Protein AF-A0A1R2CGQ3-F1 (afdb_monomer)

Organism: NCBI:txid5963

Sequence (311 aa):
MDIEIDDQDIEKTIKNLYSYAYMTNSNLDDDIILDDDPKDIENSSSSDLQSNFKELIISLLKFKKLNKQSEKAELVQRSDQFETLFQKLENEVRNHYRLENQLKLHFESFQEKIEELEKTESFDLNTIKELEEKCDEKKNPKSSEVDKVRKEMDERLRNSLENAEKKDKALHKIEYENVKLKALLEEKTREYEGIKKELVKIKKITPRKKVVQGMYKIDVVQVDFEASKSRNSLDSSGSLRGYGNRNKKRCSFGESDFERLAFSPIKKDSSATLKNDDSNFLKAPAWRNARKSVDQVVITSGRKSIKKGCK

Mean predicted aligned error: 20.44 Å

pLDDT: mean 75.98, std 21.17, range [39.0, 98.81]

Solvent-accessible surface area (backbone atoms only — not comparable to full-atom values): 19829 Å² total; per-residue (Å²): 134,82,81,83,76,59,68,68,60,53,50,54,51,51,50,54,51,45,53,52,51,49,55,54,48,37,62,72,70,72,49,85,82,55,95,57,57,68,57,55,59,71,72,48,52,73,68,58,48,52,51,52,46,52,49,51,51,52,51,52,54,49,48,53,52,50,50,65,67,26,68,67,46,50,48,51,55,52,48,53,53,49,50,54,51,49,55,50,53,52,50,50,54,55,48,51,53,52,53,52,52,52,50,50,54,50,50,53,55,51,50,53,52,49,55,53,48,54,52,49,52,54,50,50,54,51,53,49,51,57,50,49,53,57,47,54,60,64,72,62,70,49,66,70,57,60,53,47,52,50,52,52,51,54,51,54,51,52,54,50,50,56,51,47,53,54,49,51,56,50,48,54,52,52,54,54,52,49,54,54,50,50,54,52,50,54,50,52,50,54,52,50,54,50,52,54,54,50,53,55,52,53,60,69,76,52,79,80,77,90,73,82,90,79,93,73,89,88,86,75,76,74,64,66,64,62,65,61,69,73,73,79,80,79,84,85,73,88,74,86,71,77,85,74,84,79,87,76,89,74,76,75,83,77,94,80,87,88,84,78,83,77,77,75,79,80,82,81,87,75,93,75,92,77,87,87,78,94,75,89,86,82,85,82,81,84,86,77,88,84,85,75,87,77,80,85,79,79,81,80,82,79,82,80,84,82,81,80,80,79,130

Secondary structure (DSSP, 8-state):
------HHHHHHHHHHHHHHHHHHHHHHTT----TTHHHHHHTS-HHHHHHHHHHHHHHHHHHHHHHHTSHHHHHHHHHHHHHHHHHHHHHHHHHHHHHHHHHHHHHHHHHHHHHHHHHHHHHHHHHHHHHHHHHHHHHSS-HHHHHHHHHHHHHHHHHHHHHHHHHHHHHHHHHHHHHHHHHHHHHHHHHHHHHHHHHHHHHHHS-------------SSSHHHHHTTSSSSSS-------------------S--S-------------------------------------------------PPP-

Structure (mmCIF, N/CA/C/O backbone):
data_AF-A0A1R2CGQ3-F1
#
_entry.id   AF-A0A1R2CGQ3-F1
#
loop_
_atom_site.group_PDB
_atom_site.id
_atom_site.type_symbol
_atom_site.label_atom_id
_atom_site.label_alt_id
_atom_site.label_comp_id
_atom_site.label_asym_id
_atom_site.label_entity_id
_atom_site.label_seq_id
_atom_site.pdbx_PDB_ins_code
_atom_site.Cartn_x
_atom_site.Cartn_y
_atom_site.Cartn_z
_atom_site.occupancy
_atom_site.B_iso_or_equiv
_atom_site.auth_seq_id
_atom_site.auth_comp_id
_atom_site.auth_asym_id
_atom_site.auth_atom_id
_atom_site.pdbx_PDB_model_num
ATOM 1 N N . MET A 1 1 ? -39.997 42.119 60.252 1.00 48.59 1 MET A N 1
ATOM 2 C CA . MET A 1 1 ? -41.193 41.260 60.197 1.00 48.59 1 MET A CA 1
ATOM 3 C C . MET A 1 1 ? -40.787 40.009 60.924 1.00 48.59 1 MET A C 1
ATOM 5 O O . MET A 1 1 ? -40.025 39.229 60.365 1.00 48.59 1 MET A O 1
ATOM 9 N N . ASP A 1 2 ? -41.175 39.913 62.186 1.00 62.00 2 ASP A N 1
ATOM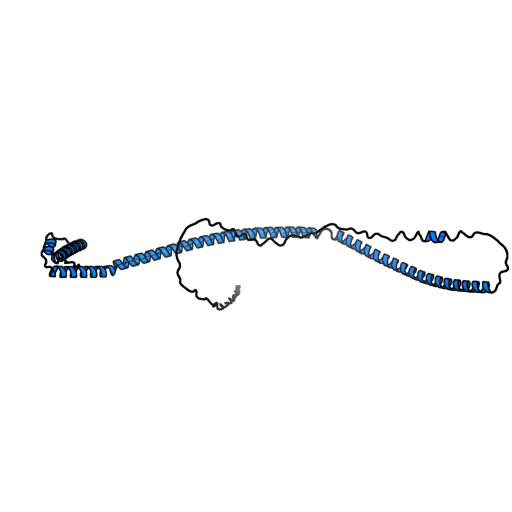 10 C CA . ASP A 1 2 ? -40.877 38.742 62.995 1.00 62.00 2 ASP A CA 1
ATOM 11 C C . ASP A 1 2 ? -41.925 37.695 62.637 1.00 62.00 2 ASP A C 1
ATOM 13 O O . ASP A 1 2 ? -43.125 37.964 62.672 1.00 62.00 2 ASP A O 1
ATOM 17 N N . ILE A 1 3 ? -41.463 36.549 62.150 1.00 72.50 3 ILE A N 1
ATOM 18 C CA . ILE A 1 3 ? -42.334 35.415 61.867 1.00 72.50 3 ILE A CA 1
ATOM 19 C C . ILE A 1 3 ? -42.567 34.756 63.224 1.00 72.50 3 ILE A C 1
ATOM 21 O O . ILE A 1 3 ? -41.678 34.074 63.729 1.00 72.50 3 ILE A O 1
ATOM 25 N N . GLU A 1 4 ? -43.724 35.006 63.836 1.00 76.81 4 GLU A N 1
ATOM 26 C CA . GLU A 1 4 ? -44.194 34.188 64.954 1.00 76.81 4 GLU A CA 1
ATOM 27 C C . GLU A 1 4 ? -44.504 32.800 64.399 1.00 76.81 4 GLU A C 1
ATOM 29 O O . GLU A 1 4 ? -45.399 32.628 63.572 1.00 76.81 4 GLU A O 1
ATOM 34 N N . ILE A 1 5 ? -43.693 31.822 64.791 1.00 79.88 5 ILE A N 1
ATOM 35 C CA . ILE A 1 5 ? -43.935 30.424 64.462 1.00 79.88 5 ILE A CA 1
ATOM 36 C C . ILE A 1 5 ? -44.716 29.839 65.634 1.00 79.88 5 ILE A C 1
ATOM 38 O O . ILE A 1 5 ? -44.255 29.907 66.770 1.00 79.88 5 ILE A O 1
ATOM 42 N N . ASP A 1 6 ? -45.902 29.307 65.356 1.00 87.25 6 ASP A N 1
ATOM 43 C CA . ASP A 1 6 ? -46.730 28.642 66.356 1.00 87.25 6 ASP A CA 1
ATOM 44 C C . ASP A 1 6 ? -46.113 27.284 66.724 1.00 87.25 6 ASP A C 1
ATOM 46 O O . ASP A 1 6 ? -46.045 26.365 65.901 1.00 87.25 6 ASP A O 1
ATOM 50 N N . ASP A 1 7 ? -45.653 27.159 67.969 1.00 82.88 7 ASP A N 1
ATOM 51 C CA . ASP A 1 7 ? -45.033 25.944 68.503 1.00 82.88 7 ASP A CA 1
ATOM 52 C C . ASP A 1 7 ? -45.958 24.716 68.389 1.00 82.88 7 ASP A C 1
ATOM 54 O O . ASP A 1 7 ? -45.478 23.594 68.195 1.00 82.88 7 ASP A O 1
ATOM 58 N N . GLN A 1 8 ? -47.284 24.908 68.444 1.00 84.75 8 GLN A N 1
ATOM 59 C CA . GLN A 1 8 ? -48.252 23.813 68.311 1.00 84.75 8 GLN A CA 1
ATOM 60 C C . GLN A 1 8 ? -48.333 23.284 66.876 1.00 84.75 8 GLN A C 1
ATOM 62 O O . GLN A 1 8 ? -48.408 22.068 66.660 1.00 84.75 8 GLN A O 1
ATOM 67 N N . ASP A 1 9 ? -48.261 24.176 65.888 1.00 87.12 9 ASP A N 1
ATOM 68 C CA . ASP A 1 9 ? -48.229 23.801 64.475 1.00 87.12 9 ASP A CA 1
ATOM 69 C C . ASP A 1 9 ? -46.931 23.063 64.123 1.00 87.12 9 ASP A C 1
ATOM 71 O O . ASP A 1 9 ? -46.951 22.084 63.364 1.00 87.12 9 ASP A O 1
ATOM 75 N N . ILE A 1 10 ? -45.802 23.467 64.719 1.00 86.19 10 ILE A N 1
ATOM 76 C CA . ILE A 1 10 ? -44.529 22.747 64.579 1.00 86.19 10 ILE A CA 1
ATOM 77 C C . ILE A 1 10 ? -44.658 21.335 65.158 1.00 86.19 10 ILE A C 1
ATOM 79 O O . ILE A 1 10 ? -44.308 20.365 64.481 1.00 86.19 10 ILE A O 1
ATOM 83 N N . GLU A 1 11 ? -45.176 21.191 66.381 1.00 85.06 11 GLU A N 1
ATOM 84 C CA . GLU A 1 11 ? -45.302 19.884 67.034 1.00 85.06 11 GLU A CA 1
ATOM 85 C C . GLU A 1 11 ? -46.193 18.934 66.225 1.00 85.06 11 GLU A C 1
ATOM 87 O O . GLU A 1 11 ? -45.815 17.787 65.971 1.00 85.06 11 GLU A O 1
ATOM 92 N N . LYS A 1 12 ? -47.338 19.423 65.741 1.00 88.06 12 LYS A N 1
ATOM 93 C CA . LYS A 1 12 ? -48.241 18.654 64.876 1.00 88.06 12 LYS A CA 1
ATOM 94 C C . LYS A 1 12 ? -47.561 18.227 63.575 1.00 88.06 12 LYS A C 1
ATOM 96 O O . LYS A 1 12 ? -47.728 17.091 63.129 1.00 88.06 12 LYS A O 1
ATOM 101 N N . THR A 1 13 ? -46.761 19.109 62.980 1.00 87.75 13 THR A N 1
ATOM 102 C CA . THR A 1 13 ? -46.004 18.806 61.757 1.00 87.75 13 THR A CA 1
ATOM 103 C C . THR A 1 13 ? -44.953 17.722 62.004 1.00 87.75 13 THR A C 1
ATOM 105 O O . THR A 1 13 ? -44.828 16.798 61.198 1.00 87.75 13 THR A O 1
ATOM 108 N N . ILE A 1 14 ? -44.241 17.779 63.133 1.00 86.31 14 ILE A N 1
ATOM 109 C CA . ILE A 1 14 ? -43.254 16.760 63.521 1.00 86.31 14 ILE A CA 1
ATOM 110 C C . ILE A 1 14 ? -43.944 15.420 63.808 1.00 86.31 14 ILE A C 1
ATOM 112 O O . ILE A 1 14 ? -43.458 14.388 63.346 1.00 86.31 14 ILE A O 1
ATOM 116 N N . LYS A 1 15 ? -45.092 15.420 64.500 1.00 87.31 15 LYS A N 1
ATOM 117 C CA . LYS A 1 15 ? -45.894 14.208 64.762 1.00 87.31 15 LYS A CA 1
ATOM 118 C C . LYS A 1 15 ? -46.331 13.530 63.471 1.00 87.31 15 LYS A C 1
ATOM 120 O O . LYS A 1 15 ? -46.090 12.337 63.296 1.00 87.31 15 LYS A O 1
ATOM 125 N N . ASN A 1 16 ? -46.879 14.297 62.531 1.00 89.75 16 ASN A N 1
ATOM 126 C CA . ASN A 1 16 ? -47.277 13.779 61.223 1.00 89.75 16 ASN A CA 1
ATOM 127 C C . ASN A 1 16 ? -46.081 13.219 60.442 1.00 89.75 16 ASN A C 1
ATOM 129 O O . ASN A 1 16 ? -46.183 12.151 59.840 1.00 89.75 16 ASN A O 1
ATOM 133 N N . LEU A 1 17 ? -44.940 13.915 60.470 1.00 89.88 17 LEU A N 1
ATOM 134 C CA . LEU A 1 17 ? -43.727 13.477 59.783 1.00 89.88 17 LEU A CA 1
ATOM 135 C C . LEU A 1 17 ? -43.158 12.188 60.385 1.00 89.88 17 LEU A C 1
ATOM 137 O O . LEU A 1 17 ? -42.779 11.289 59.635 1.00 89.88 17 LEU A O 1
ATOM 141 N N . TYR A 1 18 ? -43.103 12.084 61.715 1.00 88.38 18 TYR A N 1
ATOM 142 C CA . TYR A 1 18 ? -42.659 10.867 62.388 1.00 88.38 18 TYR A CA 1
ATOM 143 C C . TYR A 1 18 ? -43.604 9.707 62.104 1.00 88.38 18 TYR A C 1
ATOM 145 O O . TYR A 1 18 ? -43.127 8.648 61.719 1.00 88.38 18 TYR A O 1
ATOM 153 N N . SER A 1 19 ? -44.918 9.916 62.214 1.00 88.94 19 SER A N 1
ATOM 154 C CA . SER A 1 19 ? -45.914 8.877 61.941 1.00 88.94 19 SER A CA 1
ATOM 155 C C . SER A 1 19 ? -45.798 8.361 60.502 1.00 88.94 19 SER A C 1
ATOM 157 O O . SER A 1 19 ? -45.700 7.158 60.270 1.00 88.94 19 SER A O 1
ATOM 159 N N . TYR A 1 20 ? -45.654 9.265 59.528 1.00 90.06 20 TYR A N 1
ATOM 160 C CA . TYR A 1 20 ? -45.398 8.891 58.136 1.00 90.06 20 TYR A CA 1
ATOM 161 C C . TYR A 1 20 ? -44.089 8.104 57.963 1.00 90.06 20 TYR A C 1
ATOM 163 O O . TYR A 1 20 ? -44.068 7.074 57.286 1.00 90.06 20 TYR A O 1
ATOM 171 N N . ALA A 1 21 ? -42.992 8.571 58.568 1.00 88.38 21 ALA A N 1
ATOM 172 C CA . ALA A 1 21 ? -41.689 7.916 58.476 1.00 88.38 21 ALA A CA 1
ATOM 173 C C . ALA A 1 21 ? -41.685 6.534 59.145 1.00 88.38 21 ALA A C 1
ATOM 175 O O . ALA A 1 21 ? -41.111 5.599 58.592 1.00 88.38 21 ALA A O 1
ATOM 176 N N . TYR A 1 22 ? -42.350 6.405 60.292 1.00 85.62 22 TYR A N 1
ATOM 177 C CA . TYR A 1 22 ? -42.515 5.162 61.034 1.00 85.62 22 TYR A CA 1
ATOM 178 C C . TYR A 1 22 ? -43.295 4.139 60.208 1.00 85.62 22 TYR A C 1
ATOM 180 O O . TYR A 1 22 ? -42.755 3.085 59.891 1.00 85.62 22 TYR A O 1
ATOM 188 N N . MET A 1 23 ? -44.492 4.500 59.733 1.00 86.94 23 MET A N 1
ATOM 189 C CA . MET A 1 23 ? -45.318 3.624 58.893 1.00 86.94 23 MET A CA 1
ATOM 190 C C . MET A 1 23 ? -44.601 3.205 57.610 1.00 86.94 23 MET A C 1
ATOM 192 O O . MET A 1 23 ? -44.675 2.054 57.187 1.00 86.94 23 MET A O 1
ATOM 196 N N . THR A 1 24 ? -43.886 4.135 56.974 1.00 87.88 24 THR A N 1
ATOM 197 C CA . THR A 1 24 ? -43.106 3.819 55.772 1.00 87.88 24 THR A CA 1
ATOM 198 C C . THR A 1 24 ? -41.969 2.851 56.091 1.00 87.88 24 THR A C 1
ATOM 200 O O . THR A 1 24 ? -41.713 1.957 55.295 1.00 87.88 24 THR A O 1
ATOM 203 N N . ASN A 1 25 ? -41.298 3.001 57.237 1.00 84.88 25 ASN A N 1
ATOM 204 C CA . ASN A 1 25 ? -40.221 2.102 57.637 1.00 84.88 25 ASN A CA 1
ATOM 205 C C . ASN A 1 25 ? -40.740 0.703 57.992 1.00 84.88 25 ASN A C 1
ATOM 207 O O . ASN A 1 25 ? -40.201 -0.269 57.483 1.00 84.88 25 ASN A O 1
ATOM 211 N N . SER A 1 26 ? -41.820 0.595 58.768 1.00 85.06 26 SER A N 1
ATOM 212 C CA . SER A 1 26 ? -42.438 -0.698 59.101 1.00 85.06 26 SER A CA 1
ATOM 213 C C . SER A 1 26 ? -42.891 -1.461 57.852 1.00 85.06 26 SER A C 1
ATOM 215 O O . SER A 1 26 ? -42.645 -2.655 57.733 1.00 85.06 26 SER A O 1
ATOM 217 N N . ASN A 1 27 ? -43.457 -0.759 56.863 1.00 85.06 27 ASN A N 1
ATOM 218 C CA . ASN A 1 27 ? -43.811 -1.360 55.572 1.00 85.06 27 ASN A CA 1
ATOM 219 C C . ASN A 1 27 ? -42.595 -1.851 54.766 1.00 85.06 27 ASN A C 1
ATOM 221 O O . ASN A 1 27 ? -42.748 -2.727 53.922 1.00 85.06 27 ASN A O 1
ATOM 225 N N . LEU A 1 28 ? -41.407 -1.264 54.957 1.00 82.75 28 LEU A N 1
ATOM 226 C CA . LEU A 1 28 ? -40.180 -1.710 54.285 1.00 82.75 28 LEU A CA 1
ATOM 227 C C . LEU A 1 28 ? -39.575 -2.957 54.939 1.00 82.75 28 LEU A C 1
ATOM 229 O O . LEU A 1 28 ? -38.872 -3.701 54.257 1.00 82.75 28 LEU A O 1
ATOM 233 N N . ASP A 1 29 ? -39.848 -3.164 56.226 1.00 81.81 29 ASP A N 1
ATOM 234 C CA . ASP A 1 29 ? -39.376 -4.306 57.011 1.00 81.81 29 ASP A CA 1
ATOM 235 C C . ASP A 1 29 ? -40.375 -5.490 56.989 1.00 81.81 29 ASP A C 1
ATOM 237 O O . ASP A 1 29 ? -40.131 -6.512 57.624 1.00 81.81 29 ASP A O 1
ATOM 241 N N . ASP A 1 30 ? -41.469 -5.378 56.215 1.00 81.94 30 ASP A N 1
ATOM 242 C CA . ASP A 1 30 ? -42.600 -6.325 56.166 1.00 81.94 30 ASP A CA 1
ATOM 243 C C . ASP A 1 30 ? -43.252 -6.579 57.547 1.00 81.94 30 ASP A C 1
ATOM 245 O O . ASP A 1 30 ? -43.892 -7.612 57.776 1.00 81.94 30 ASP A O 1
ATOM 249 N N . ASP A 1 31 ? -43.124 -5.625 58.474 1.00 80.75 31 ASP A N 1
ATOM 250 C CA . ASP A 1 31 ? -43.732 -5.712 59.798 1.00 80.75 31 ASP A CA 1
ATOM 251 C C . ASP A 1 31 ? -45.251 -5.489 59.709 1.00 80.75 31 ASP A C 1
ATOM 253 O O . ASP A 1 31 ? -45.744 -4.575 59.041 1.00 80.75 31 ASP A O 1
ATOM 257 N N . ILE A 1 32 ? -46.023 -6.324 60.413 1.00 77.56 32 ILE A N 1
ATOM 258 C CA . ILE A 1 32 ? -47.479 -6.167 60.514 1.00 77.56 32 ILE A CA 1
ATOM 259 C C . ILE A 1 32 ? -47.759 -4.953 61.402 1.00 77.56 32 ILE A C 1
ATOM 261 O O . ILE A 1 32 ? -47.666 -5.049 62.624 1.00 77.56 32 ILE A O 1
ATOM 265 N N . ILE A 1 33 ? -48.119 -3.829 60.782 1.00 72.56 33 ILE A N 1
ATOM 266 C CA . ILE A 1 33 ? -48.615 -2.640 61.484 1.00 72.56 33 ILE A CA 1
ATOM 267 C C . ILE A 1 33 ? -49.931 -3.017 62.176 1.00 72.56 33 ILE A C 1
ATOM 269 O O . ILE A 1 33 ? -50.878 -3.457 61.515 1.00 72.56 33 ILE A O 1
ATOM 273 N N . LEU A 1 34 ? -49.999 -2.863 63.496 1.00 75.31 34 LEU A N 1
ATOM 274 C CA . LEU A 1 34 ? -51.227 -3.062 64.261 1.00 75.31 34 LEU A CA 1
ATOM 275 C C . LEU A 1 34 ? -52.061 -1.774 64.228 1.00 75.31 34 LEU A C 1
ATOM 277 O O . LEU A 1 34 ? -51.527 -0.667 64.264 1.00 75.31 34 LEU A O 1
ATOM 281 N N . ASP A 1 35 ? -53.390 -1.905 64.211 1.00 73.00 35 ASP A N 1
ATOM 282 C CA . ASP A 1 35 ? -54.329 -0.767 64.136 1.00 73.00 35 ASP A CA 1
ATOM 283 C C . ASP A 1 35 ? -54.212 0.236 65.312 1.00 73.00 35 ASP A C 1
ATOM 285 O O . ASP A 1 35 ? -54.794 1.326 65.266 1.00 73.00 35 ASP A O 1
ATOM 289 N N . ASP A 1 36 ? -53.477 -0.116 66.371 1.00 75.62 36 ASP A N 1
ATOM 290 C CA . ASP A 1 36 ? -53.254 0.724 67.553 1.00 75.62 36 ASP A CA 1
ATOM 291 C C . ASP A 1 36 ? -51.941 1.537 67.509 1.00 75.62 36 ASP A C 1
ATOM 293 O O . ASP A 1 36 ? -51.880 2.609 68.115 1.00 75.62 36 ASP A O 1
ATOM 297 N N . ASP A 1 37 ? -50.962 1.153 66.680 1.00 73.62 37 ASP A N 1
ATOM 298 C CA . ASP A 1 37 ? -49.677 1.858 66.523 1.00 73.62 37 ASP A CA 1
ATOM 299 C C . ASP A 1 37 ? -49.803 3.360 66.159 1.00 73.62 37 ASP A C 1
ATOM 301 O O . ASP A 1 37 ? -49.084 4.183 66.735 1.00 73.62 37 ASP A O 1
ATOM 305 N N . PRO A 1 38 ? -50.707 3.802 65.252 1.00 76.38 38 PRO A N 1
ATOM 306 C CA . PRO A 1 38 ? -50.830 5.228 64.941 1.00 76.38 38 PRO A CA 1
ATOM 307 C C . PRO A 1 38 ? -51.434 6.043 66.092 1.00 76.38 38 PRO A C 1
ATOM 309 O O . PRO A 1 38 ? -51.126 7.230 66.225 1.00 76.38 38 PRO A O 1
ATOM 312 N N . LYS A 1 39 ? -52.275 5.425 66.932 1.00 79.56 39 LYS A N 1
ATOM 313 C CA . LYS A 1 39 ? -52.915 6.100 68.076 1.00 79.56 39 LYS A CA 1
ATOM 314 C C . LYS A 1 39 ? -51.916 6.332 69.204 1.00 79.56 39 LYS A C 1
ATOM 316 O O . LYS A 1 39 ? -51.962 7.365 69.871 1.00 79.56 39 LYS A O 1
ATOM 321 N N . ASP A 1 40 ? -50.980 5.408 69.381 1.00 80.12 40 ASP A N 1
ATOM 322 C CA . ASP A 1 40 ? -49.912 5.536 70.371 1.00 80.12 40 ASP A CA 1
ATOM 323 C C . ASP A 1 40 ? -48.932 6.668 70.012 1.00 80.12 40 ASP A C 1
ATOM 325 O O . ASP A 1 40 ? -48.436 7.383 70.890 1.00 80.12 40 ASP A O 1
ATOM 329 N N . ILE A 1 41 ? -48.732 6.928 68.715 1.00 81.38 41 ILE A N 1
ATOM 330 C CA . ILE A 1 41 ? -47.929 8.059 68.225 1.00 81.38 41 ILE A CA 1
ATOM 331 C C . ILE A 1 41 ? -48.623 9.407 68.488 1.00 81.38 41 ILE A C 1
ATOM 333 O O . ILE A 1 41 ? -47.958 10.371 68.879 1.00 81.38 41 ILE A O 1
ATOM 337 N N . GLU A 1 42 ? -49.948 9.495 68.325 1.00 83.00 42 GLU A N 1
ATOM 338 C CA . GLU A 1 42 ? -50.707 10.726 68.611 1.00 83.00 42 GLU A CA 1
ATOM 339 C C . GLU A 1 42 ? -50.678 11.103 70.101 1.00 83.00 42 GLU A C 1
ATOM 341 O O . GLU A 1 42 ? -50.579 12.288 70.437 1.00 83.00 42 GLU A O 1
ATOM 346 N N . ASN A 1 43 ? -50.687 10.101 70.986 1.00 86.00 43 ASN A N 1
ATOM 347 C CA . ASN A 1 43 ? -50.685 10.280 72.442 1.00 86.00 43 ASN A CA 1
ATOM 348 C C . ASN A 1 43 ? -49.286 10.498 73.048 1.00 86.00 43 ASN A C 1
ATOM 350 O O . ASN A 1 43 ? -49.162 10.756 74.247 1.00 86.00 43 ASN A O 1
ATOM 354 N N . SER A 1 44 ? -48.228 10.409 72.240 1.00 85.25 44 SER A N 1
ATOM 355 C CA . SER A 1 44 ? -46.847 10.556 72.700 1.00 85.25 44 SER A CA 1
ATOM 356 C C . SER A 1 44 ? -46.510 12.004 73.088 1.00 85.25 44 SER A C 1
ATOM 358 O O . SER A 1 44 ? -46.932 12.971 72.435 1.00 85.25 44 SER A O 1
ATOM 360 N N . SER A 1 45 ? -45.698 12.164 74.140 1.00 89.75 45 SER A N 1
ATOM 361 C CA . SER A 1 45 ? -45.194 13.478 74.547 1.00 89.75 45 SER A CA 1
ATOM 362 C C . SER A 1 45 ? -44.206 14.034 73.511 1.00 89.75 45 SER A C 1
ATOM 364 O O . SER A 1 45 ? -43.505 13.282 72.832 1.00 89.75 45 SER A O 1
ATOM 366 N N . SER A 1 46 ? -44.119 15.363 73.389 1.00 85.06 46 SER A N 1
ATOM 367 C CA . SER A 1 46 ? -43.220 16.028 72.429 1.00 85.06 46 SER A CA 1
ATOM 368 C C . SER A 1 46 ? -41.745 15.635 72.626 1.00 85.06 46 SER A C 1
ATOM 370 O O . SER A 1 46 ? -41.016 15.418 71.659 1.00 85.06 46 SER A O 1
ATOM 372 N N . SER A 1 47 ? -41.313 15.458 73.881 1.00 86.38 47 SER A N 1
ATOM 373 C CA . SER A 1 47 ? -39.947 15.028 74.213 1.00 86.38 47 SER A CA 1
ATOM 374 C C . SER A 1 47 ? -39.668 13.589 73.768 1.00 86.38 47 SER A C 1
ATOM 376 O O . SER A 1 47 ? -38.613 13.315 73.191 1.00 86.38 47 SER A O 1
ATOM 378 N N . ASP A 1 48 ? -40.612 12.674 74.002 1.00 86.56 48 ASP A N 1
ATOM 379 C CA . ASP A 1 48 ? -40.462 11.264 73.622 1.00 86.56 48 ASP A CA 1
ATOM 380 C C . ASP A 1 48 ? -40.463 11.114 72.101 1.00 86.56 48 ASP A C 1
ATOM 382 O O . ASP A 1 48 ? -39.606 10.439 71.534 1.00 86.56 48 ASP A O 1
ATOM 386 N N . LEU A 1 49 ? -41.361 11.835 71.426 1.00 86.62 49 LEU A N 1
ATOM 387 C CA . LEU A 1 49 ? -41.432 11.892 69.972 1.00 86.62 49 LEU A CA 1
ATOM 388 C C . LEU A 1 49 ? -40.109 12.373 69.359 1.00 86.62 49 LEU A C 1
ATOM 390 O O . LEU A 1 49 ? -39.618 11.767 68.411 1.00 86.62 49 LEU A O 1
ATOM 394 N N . GLN A 1 50 ? -39.504 13.435 69.900 1.00 85.25 50 GLN A N 1
ATOM 395 C CA . GLN A 1 50 ? -38.213 13.938 69.420 1.00 85.25 50 GLN A CA 1
ATOM 396 C C . GLN A 1 50 ? -37.083 12.923 69.620 1.00 85.25 50 GLN A C 1
ATOM 398 O O . GLN A 1 50 ? -36.247 12.758 68.725 1.00 85.25 50 GLN A O 1
ATOM 403 N N . SER A 1 51 ? -37.050 12.239 70.768 1.00 89.62 51 SER A N 1
ATOM 404 C CA . SER A 1 51 ? -36.065 11.185 71.031 1.00 89.62 51 SER A CA 1
ATOM 405 C C . SER A 1 51 ? -36.229 10.025 70.048 1.00 89.62 51 SER A C 1
ATOM 407 O O . SER A 1 51 ? -35.271 9.661 69.365 1.00 89.62 51 SER A O 1
ATOM 409 N N . ASN A 1 52 ? -37.456 9.529 69.884 1.00 87.69 52 ASN A N 1
ATOM 410 C CA . ASN A 1 52 ? -37.785 8.435 68.970 1.00 87.69 52 ASN A CA 1
ATOM 411 C C . ASN A 1 52 ? -37.496 8.808 67.508 1.00 87.69 52 ASN A C 1
ATOM 413 O O . ASN A 1 52 ? -36.902 8.030 66.764 1.00 87.69 52 ASN A O 1
ATOM 417 N N . PHE A 1 53 ? -37.826 10.035 67.096 1.00 86.81 53 PHE A N 1
ATOM 418 C CA . PHE A 1 53 ? -37.525 10.546 65.758 1.00 86.81 53 PHE A CA 1
ATOM 419 C C . PHE A 1 53 ? -36.015 10.622 65.508 1.00 86.81 53 PHE A C 1
ATOM 421 O O . PHE A 1 53 ? -35.525 10.225 64.447 1.00 86.81 53 PHE A O 1
ATOM 428 N N . LYS A 1 54 ? -35.245 11.091 66.497 1.00 92.00 54 LYS A N 1
ATOM 429 C CA . LYS A 1 54 ? -33.780 11.127 66.424 1.00 92.00 54 LYS A CA 1
ATOM 430 C C . LYS A 1 54 ? -33.191 9.721 66.318 1.00 92.00 54 LYS A C 1
ATOM 432 O O . LYS A 1 54 ? -32.281 9.512 65.514 1.00 92.00 54 LYS A O 1
ATOM 437 N N . GLU A 1 55 ? -33.691 8.769 67.099 1.00 91.19 55 GLU A N 1
ATOM 438 C CA . GLU A 1 55 ? -33.268 7.368 67.038 1.00 91.19 55 GLU A CA 1
ATOM 439 C C . GLU A 1 55 ? -33.581 6.737 65.680 1.00 91.19 55 GLU A C 1
ATOM 441 O O . GLU A 1 55 ? -32.685 6.138 65.078 1.00 91.19 55 GLU A O 1
ATOM 446 N N . LEU A 1 56 ? -34.785 6.965 65.144 1.00 88.50 56 LEU A N 1
ATOM 447 C CA . LEU A 1 56 ? -35.185 6.525 63.808 1.00 88.50 56 LEU A CA 1
ATOM 448 C C . LEU A 1 56 ? -34.243 7.085 62.734 1.00 88.50 56 LEU A C 1
ATOM 450 O O . LEU A 1 56 ? -33.700 6.325 61.933 1.00 88.50 56 LEU A O 1
ATOM 454 N N . ILE A 1 57 ? -33.958 8.394 62.748 1.00 90.19 57 ILE A N 1
ATOM 455 C CA . ILE A 1 57 ? -33.019 9.010 61.796 1.00 90.19 57 ILE A CA 1
ATOM 456 C C . ILE A 1 57 ? -31.621 8.393 61.920 1.00 90.19 57 ILE A C 1
ATOM 458 O O . ILE A 1 57 ? -30.988 8.079 60.909 1.00 90.19 57 ILE A O 1
ATOM 462 N N . ILE A 1 58 ? -31.108 8.219 63.141 1.00 93.50 58 ILE A N 1
ATOM 463 C CA . ILE A 1 58 ? -29.781 7.629 63.361 1.00 93.50 58 ILE A CA 1
ATOM 464 C C . ILE A 1 58 ? -29.750 6.184 62.853 1.00 93.50 58 ILE A C 1
ATOM 466 O O . ILE A 1 58 ? -28.767 5.795 62.214 1.00 93.50 58 ILE A O 1
ATOM 470 N N . SER A 1 59 ? -30.803 5.406 63.108 1.00 90.12 59 SER A N 1
ATOM 471 C CA . SER A 1 59 ? -30.956 4.038 62.609 1.00 90.12 59 SER A CA 1
ATOM 472 C C . SER A 1 59 ? -30.935 4.006 61.079 1.00 90.12 59 SER A C 1
ATOM 474 O O . SER A 1 59 ? -30.089 3.331 60.491 1.00 90.12 59 SER A O 1
ATOM 476 N N . LEU A 1 60 ? -31.740 4.850 60.425 1.00 88.31 60 LEU A N 1
ATOM 477 C CA . LEU A 1 60 ? -31.790 4.984 58.966 1.00 88.31 60 LEU A CA 1
ATOM 478 C C . LEU A 1 60 ? -30.439 5.395 58.364 1.00 88.31 60 LEU A C 1
ATOM 480 O O . LEU A 1 60 ? -30.009 4.856 57.341 1.00 88.31 60 LEU A O 1
ATOM 484 N N . LEU A 1 61 ? -29.722 6.331 58.993 1.00 89.88 61 LEU A N 1
ATOM 485 C CA . LEU A 1 61 ? -28.396 6.756 58.535 1.00 89.88 61 LEU A CA 1
ATOM 486 C C . LEU A 1 61 ? -27.346 5.648 58.696 1.00 89.88 61 LEU A C 1
ATOM 488 O O . LEU A 1 61 ? -26.508 5.468 57.805 1.00 89.88 61 LEU A O 1
ATOM 492 N N . LYS A 1 62 ? -27.394 4.885 59.796 1.00 92.56 62 LYS A N 1
ATOM 493 C CA . LYS A 1 62 ? -26.543 3.701 59.997 1.00 92.56 62 LYS A CA 1
ATOM 494 C C . LYS A 1 62 ? -26.860 2.623 58.965 1.00 92.56 62 LYS A C 1
ATOM 496 O O . LYS A 1 62 ? -25.928 2.132 58.333 1.00 92.56 62 LYS A O 1
ATOM 501 N N . PHE A 1 63 ? -28.138 2.326 58.731 1.00 88.56 63 PHE A N 1
ATOM 502 C CA . PHE A 1 63 ? -28.581 1.383 57.707 1.00 88.56 63 PHE A CA 1
ATOM 503 C C . PHE A 1 63 ? -28.096 1.802 56.318 1.00 88.56 63 PHE A C 1
ATOM 505 O O . PHE A 1 63 ? -27.458 1.018 55.626 1.00 88.56 63 PHE A O 1
ATOM 512 N N . LYS A 1 64 ? -28.276 3.070 55.932 1.00 88.75 64 LYS A N 1
ATOM 513 C CA . LYS A 1 64 ? -27.769 3.605 54.658 1.00 88.75 64 LYS A CA 1
ATOM 514 C C . LYS A 1 64 ? -26.255 3.445 54.520 1.00 88.75 64 LYS A C 1
ATOM 516 O O . LYS A 1 64 ? -25.770 3.138 53.430 1.00 88.75 64 LYS A O 1
ATOM 521 N N . LYS A 1 65 ? -25.498 3.666 55.600 1.00 91.12 65 LYS A N 1
ATOM 522 C CA . LYS A 1 65 ? -24.041 3.478 55.613 1.00 91.12 65 LYS A CA 1
ATOM 523 C C . LYS A 1 65 ? -23.668 2.002 55.447 1.00 91.12 65 LYS A C 1
ATOM 525 O O . LYS A 1 65 ? -22.840 1.703 54.592 1.00 91.12 65 LYS A O 1
ATOM 530 N N . LEU A 1 66 ? -24.299 1.109 56.210 1.00 89.25 66 LEU A N 1
ATOM 531 C CA . LEU A 1 66 ? -24.078 -0.337 56.134 1.00 89.25 66 LEU A CA 1
ATOM 532 C C . LEU A 1 66 ? -24.479 -0.901 54.772 1.00 89.25 66 LEU A C 1
ATOM 534 O O . LEU A 1 66 ? -23.748 -1.703 54.217 1.00 89.25 66 LEU A O 1
ATOM 538 N N . ASN A 1 67 ? -25.585 -0.435 54.194 1.00 87.56 67 ASN A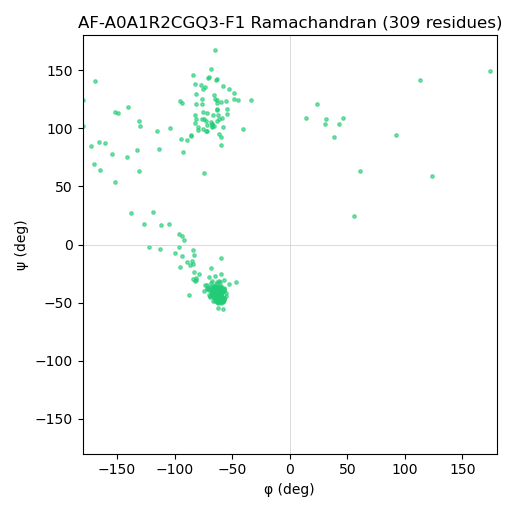 N 1
ATOM 539 C CA . ASN A 1 67 ? -26.067 -0.901 52.899 1.00 87.56 67 ASN A CA 1
ATOM 540 C C . ASN A 1 67 ? -25.160 -0.432 51.747 1.00 87.56 67 ASN A C 1
ATOM 542 O O . ASN A 1 67 ? -24.859 -1.203 50.840 1.00 87.56 67 ASN A O 1
ATOM 546 N N . LYS A 1 68 ? -24.630 0.799 51.815 1.00 85.44 68 LYS A N 1
ATOM 547 C CA . LYS A 1 68 ? -23.594 1.273 50.876 1.00 85.44 68 LYS A CA 1
ATOM 548 C C . LYS A 1 68 ? -22.292 0.479 50.962 1.00 85.44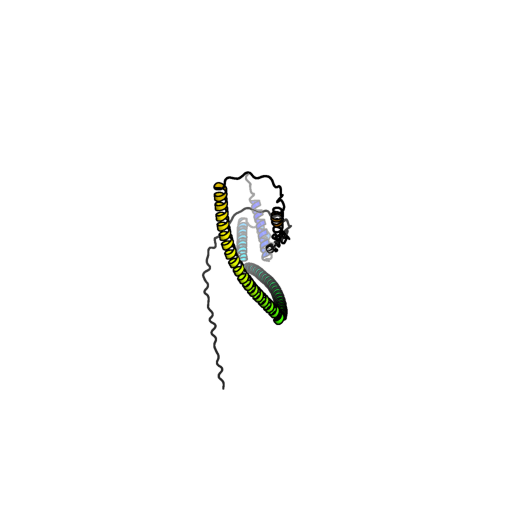 68 LYS A C 1
ATOM 550 O O . LYS A 1 68 ? -21.604 0.362 49.958 1.00 85.44 68 LYS A O 1
ATOM 555 N N . GLN A 1 69 ? -21.955 -0.004 52.153 1.00 87.06 69 GLN A N 1
ATOM 556 C CA . GLN A 1 69 ? -20.799 -0.867 52.410 1.00 87.06 69 GLN A CA 1
ATOM 557 C C . GLN A 1 69 ? -21.171 -2.351 52.351 1.00 87.06 69 GLN A C 1
ATOM 559 O O . GLN A 1 69 ? -20.366 -3.198 52.729 1.00 87.06 69 GLN A O 1
ATOM 564 N N . SER A 1 70 ? -22.400 -2.678 51.941 1.00 91.88 70 SER A N 1
ATOM 565 C CA . SER A 1 70 ? -22.809 -4.067 51.869 1.00 91.88 70 SER A CA 1
ATOM 566 C C . SER A 1 70 ? -22.064 -4.723 50.725 1.00 91.88 70 SER A C 1
ATOM 568 O O . SER A 1 70 ? -21.872 -4.135 49.657 1.00 91.88 70 SER A O 1
ATOM 570 N N . GLU A 1 71 ? -21.711 -5.982 50.934 1.00 88.62 71 GLU A N 1
ATOM 571 C CA . GLU A 1 71 ? -21.105 -6.814 49.905 1.00 88.62 71 GLU A CA 1
ATOM 572 C C . GLU A 1 71 ? -21.948 -6.808 48.620 1.00 88.62 71 GLU A C 1
ATOM 574 O O . GLU A 1 71 ? -21.404 -6.776 47.524 1.00 88.62 71 GLU A O 1
ATOM 579 N N . LYS A 1 72 ? -23.282 -6.717 48.734 1.00 90.12 72 LYS A N 1
ATOM 580 C CA . LYS A 1 72 ? -24.190 -6.610 47.584 1.00 90.12 72 LYS A CA 1
ATOM 581 C C . LYS A 1 72 ? -23.961 -5.335 46.765 1.00 90.12 72 LYS A C 1
ATOM 583 O O . LYS A 1 72 ? -23.938 -5.410 45.540 1.00 90.12 72 LYS A O 1
ATOM 588 N N . ALA A 1 73 ? -23.787 -4.181 47.410 1.00 88.25 73 ALA A N 1
ATOM 589 C CA . ALA A 1 73 ? -23.515 -2.923 46.712 1.00 88.25 73 ALA A CA 1
ATOM 590 C C . ALA A 1 73 ? -22.137 -2.942 46.029 1.00 88.25 73 ALA A C 1
ATOM 592 O O . ALA A 1 73 ? -22.016 -2.537 44.871 1.00 88.25 73 ALA A O 1
ATOM 593 N N . GLU A 1 74 ? -21.119 -3.474 46.709 1.00 93.06 74 GLU A N 1
ATOM 594 C CA . GLU A 1 74 ? -19.781 -3.645 46.132 1.00 93.06 74 GLU A CA 1
ATOM 595 C C . GLU A 1 74 ? -19.776 -4.642 44.965 1.00 93.06 74 GLU A C 1
ATOM 597 O O . GLU A 1 74 ? -19.109 -4.409 43.956 1.00 93.06 74 GLU A O 1
ATOM 602 N N . LEU A 1 75 ? -20.547 -5.730 45.063 1.00 94.75 75 LEU A N 1
ATOM 603 C CA . LEU A 1 75 ? -20.706 -6.719 43.997 1.00 94.75 75 LEU A CA 1
ATOM 604 C C . LEU A 1 75 ? -21.345 -6.110 42.749 1.00 94.75 75 LEU A C 1
ATOM 606 O O . LEU A 1 75 ? -20.850 -6.357 41.653 1.00 94.75 75 LEU A O 1
ATOM 610 N N . VAL A 1 76 ? -22.391 -5.290 42.900 1.00 94.81 76 VAL A N 1
ATOM 611 C CA . VAL A 1 76 ? -23.009 -4.577 41.767 1.00 94.81 76 VAL A CA 1
ATOM 612 C C . VAL A 1 76 ? -21.998 -3.634 41.119 1.00 94.81 76 VAL A C 1
ATOM 614 O O . VAL A 1 76 ? -21.778 -3.710 39.914 1.00 94.81 76 VAL A O 1
ATOM 617 N N . GLN A 1 77 ? -21.290 -2.826 41.913 1.00 94.44 77 GLN A N 1
ATOM 618 C CA . GLN A 1 77 ? -20.278 -1.913 41.377 1.00 94.44 77 GLN A CA 1
ATOM 619 C C . GLN A 1 77 ? -19.151 -2.660 40.647 1.00 94.44 77 GLN A C 1
ATOM 621 O O . GLN A 1 77 ? -18.693 -2.228 39.588 1.00 94.44 77 GLN A O 1
ATOM 626 N N . ARG A 1 78 ? -18.692 -3.786 41.200 1.00 96.06 78 ARG A N 1
ATOM 627 C CA . ARG A 1 78 ? -17.669 -4.627 40.572 1.00 96.06 78 ARG A CA 1
ATOM 628 C C . ARG A 1 78 ? -18.196 -5.280 39.290 1.00 96.06 78 ARG A C 1
ATOM 630 O O . ARG A 1 78 ? -17.455 -5.362 38.314 1.00 96.06 78 ARG A O 1
ATOM 637 N N . SER A 1 79 ? -19.461 -5.696 39.271 1.00 97.06 79 SER A N 1
ATOM 638 C CA . SER A 1 79 ? -20.135 -6.210 38.074 1.00 97.06 79 SER A CA 1
ATOM 639 C C . SER A 1 79 ? -20.155 -5.164 36.958 1.00 97.06 79 SER A C 1
ATOM 641 O O . SER A 1 79 ? -19.752 -5.467 35.838 1.00 97.06 79 SER A O 1
ATOM 643 N N . ASP A 1 80 ? -20.515 -3.917 37.266 1.00 96.75 80 ASP A N 1
ATOM 644 C CA . ASP A 1 80 ? -20.538 -2.820 36.286 1.00 96.75 80 ASP A CA 1
ATOM 645 C C . ASP A 1 80 ? -19.136 -2.508 35.731 1.00 96.75 80 ASP A C 1
ATOM 647 O O . ASP A 1 80 ? -18.952 -2.230 34.539 1.00 96.75 80 ASP A O 1
ATOM 651 N N . GLN A 1 81 ? -18.112 -2.582 36.588 1.00 98.00 81 GLN A N 1
ATOM 652 C CA . GLN A 1 81 ? -16.714 -2.432 36.174 1.00 98.00 81 GLN A CA 1
ATOM 653 C C . GLN A 1 81 ? -16.274 -3.555 35.232 1.00 98.00 81 GLN A C 1
ATOM 655 O O . GLN A 1 81 ? -15.602 -3.279 34.233 1.00 98.00 81 GLN A O 1
ATOM 660 N N . PHE A 1 82 ? -16.650 -4.803 35.527 1.00 98.38 82 PHE A N 1
ATOM 661 C CA . PHE A 1 82 ? -16.348 -5.939 34.660 1.00 98.38 82 PHE A CA 1
ATOM 662 C C . PHE A 1 82 ? -17.073 -5.848 33.324 1.00 98.38 82 PHE A C 1
ATOM 664 O O . PHE A 1 82 ? -16.435 -6.068 32.299 1.00 98.38 82 PHE A O 1
ATOM 671 N N . GLU A 1 83 ? -18.340 -5.445 33.312 1.00 98.19 83 GLU A N 1
ATOM 672 C CA . GLU A 1 83 ? -19.100 -5.225 32.079 1.00 98.19 83 GLU A CA 1
ATOM 673 C C . GLU A 1 83 ? -18.433 -4.149 31.205 1.00 98.19 83 GLU A C 1
ATOM 675 O O . GLU A 1 83 ? -18.191 -4.348 30.015 1.00 98.19 83 GLU A O 1
ATOM 680 N N . THR A 1 84 ? -18.009 -3.035 31.811 1.00 98.25 84 THR A N 1
ATOM 681 C CA . THR A 1 84 ? -17.292 -1.968 31.094 1.00 98.25 84 THR A CA 1
ATOM 682 C C . THR A 1 84 ? -15.956 -2.456 30.522 1.00 98.25 84 THR A C 1
ATOM 684 O O . THR A 1 84 ? -15.566 -2.078 29.413 1.00 98.25 84 THR A O 1
ATOM 687 N N . LEU A 1 85 ? -15.217 -3.275 31.277 1.00 98.38 85 LEU A N 1
ATOM 688 C CA . LEU A 1 85 ? -13.959 -3.859 30.813 1.00 98.38 85 LEU A CA 1
ATOM 689 C C . LEU A 1 85 ? -14.199 -4.863 29.678 1.00 98.38 85 LEU A C 1
ATOM 691 O O . LEU A 1 85 ? -13.461 -4.850 28.694 1.00 98.38 85 LEU A O 1
ATOM 695 N N . PHE A 1 86 ? -15.243 -5.682 29.791 1.00 98.44 86 PHE A N 1
ATOM 696 C CA . PHE A 1 86 ? -15.636 -6.654 28.780 1.00 98.44 86 PHE A CA 1
ATOM 697 C C . PHE A 1 86 ? -15.975 -5.965 27.457 1.00 98.44 86 PHE A C 1
ATOM 699 O O . PHE A 1 86 ? -15.392 -6.298 26.429 1.00 98.44 86 PHE A O 1
ATOM 706 N N . GLN A 1 87 ? -16.801 -4.917 27.492 1.00 98.50 87 GLN A N 1
ATOM 707 C CA . GLN A 1 87 ? -17.134 -4.122 26.306 1.00 98.50 87 GLN A CA 1
ATOM 708 C C . GLN A 1 87 ? -15.898 -3.471 25.665 1.00 98.50 87 GLN A C 1
ATOM 710 O O . GLN A 1 87 ? -15.795 -3.396 24.439 1.00 98.50 87 GLN A O 1
ATOM 715 N N . LYS A 1 88 ? -14.927 -3.007 26.466 1.00 98.56 88 LYS A N 1
ATOM 716 C CA . LYS A 1 88 ? -13.657 -2.468 25.945 1.00 98.56 88 LYS A CA 1
ATOM 717 C C . LYS A 1 88 ? -12.839 -3.535 25.221 1.00 98.56 88 LYS A C 1
ATOM 719 O O . LYS A 1 88 ? -12.400 -3.283 24.101 1.00 98.56 88 LYS A O 1
ATOM 724 N N . LEU A 1 89 ? -12.672 -4.707 25.832 1.00 98.56 89 LEU A N 1
ATOM 725 C CA . LEU A 1 89 ? -11.945 -5.826 25.229 1.00 98.56 89 LEU A CA 1
ATOM 726 C C . LEU A 1 89 ? -12.643 -6.331 23.963 1.00 98.56 89 LEU A C 1
ATOM 728 O O . LEU A 1 89 ? -11.990 -6.587 22.956 1.00 98.56 89 LEU A O 1
ATOM 732 N N . GLU A 1 90 ? -13.973 -6.405 23.968 1.00 98.62 90 GLU A N 1
ATOM 733 C CA . GLU A 1 90 ? -14.742 -6.789 22.786 1.00 98.62 90 GLU A CA 1
ATOM 734 C C . GLU A 1 90 ? -14.545 -5.789 21.635 1.00 98.62 90 GLU A C 1
ATOM 736 O O . GLU A 1 90 ? -14.325 -6.184 20.487 1.00 98.62 90 GLU A O 1
ATOM 741 N N . ASN A 1 91 ? -14.560 -4.486 21.931 1.00 98.44 91 ASN A N 1
ATOM 742 C CA . ASN A 1 91 ? -14.285 -3.446 20.941 1.00 98.44 91 ASN A CA 1
ATOM 743 C C . ASN A 1 91 ? -12.858 -3.531 20.383 1.00 98.44 91 ASN A C 1
ATOM 745 O O . ASN A 1 91 ? -12.663 -3.355 19.179 1.00 98.44 91 ASN A O 1
ATOM 749 N N . GLU A 1 92 ? -11.872 -3.824 21.230 1.00 98.62 92 GLU A N 1
ATOM 750 C CA . GLU A 1 92 ? -10.480 -4.021 20.821 1.00 98.62 92 GLU A CA 1
ATOM 751 C C . GLU A 1 92 ? -10.337 -5.232 19.888 1.00 98.62 92 GLU A C 1
ATOM 753 O O . GLU A 1 92 ? -9.764 -5.100 18.806 1.00 98.62 92 GLU A O 1
ATOM 758 N N . VAL A 1 93 ? -10.951 -6.371 20.224 1.00 98.81 93 VAL A N 1
ATOM 759 C CA . VAL A 1 93 ? -10.980 -7.567 19.361 1.00 98.81 93 VAL A CA 1
ATOM 760 C C . VAL A 1 93 ? -11.638 -7.263 18.012 1.00 98.81 93 VAL A C 1
ATOM 762 O O . VAL A 1 93 ? -11.082 -7.590 16.961 1.00 98.81 93 VAL A O 1
ATOM 765 N N . ARG A 1 94 ? -12.791 -6.579 18.009 1.00 98.69 94 ARG A N 1
ATOM 766 C CA . ARG A 1 94 ? -13.469 -6.157 16.769 1.00 98.69 94 ARG A CA 1
ATOM 767 C C . ARG A 1 94 ? -12.587 -5.233 15.926 1.00 98.69 94 ARG A C 1
ATOM 769 O O . ARG A 1 94 ? -12.609 -5.323 14.699 1.00 98.69 94 ARG A O 1
ATOM 776 N N . ASN A 1 95 ? -11.819 -4.348 16.558 1.00 98.62 95 ASN A N 1
ATOM 777 C CA . ASN A 1 95 ? -10.887 -3.466 15.863 1.00 98.62 95 ASN A CA 1
ATOM 778 C C . ASN A 1 95 ? -9.696 -4.236 15.274 1.00 98.62 95 ASN A C 1
ATOM 780 O O . ASN A 1 95 ? -9.365 -4.033 14.107 1.00 98.62 95 ASN A O 1
ATOM 784 N N . HIS A 1 96 ? -9.102 -5.160 16.033 1.00 98.75 96 HIS A N 1
ATOM 785 C CA . HIS A 1 96 ? -8.033 -6.031 15.541 1.00 98.75 96 HIS A CA 1
ATOM 786 C C . HIS A 1 96 ? -8.472 -6.838 14.322 1.00 98.75 96 HIS A C 1
ATOM 788 O O . HIS A 1 96 ? -7.773 -6.824 13.315 1.00 98.75 96 HIS A O 1
ATOM 794 N N . TYR A 1 97 ? -9.662 -7.441 14.367 1.00 98.50 97 TYR A N 1
ATOM 795 C CA . TYR A 1 97 ? -10.218 -8.184 13.237 1.00 98.50 97 TYR A CA 1
ATOM 796 C C . TYR A 1 97 ? -10.384 -7.313 11.978 1.00 98.50 97 TYR A C 1
ATOM 798 O O . TYR A 1 97 ? -10.072 -7.735 10.865 1.00 98.50 97 TYR A O 1
ATOM 806 N N . ARG A 1 98 ? -10.839 -6.061 12.135 1.00 98.75 98 ARG A N 1
ATOM 807 C CA . ARG A 1 98 ? -10.943 -5.107 11.015 1.00 98.75 98 ARG A CA 1
ATOM 808 C C . ARG A 1 98 ? -9.579 -4.780 10.413 1.00 98.75 98 ARG A C 1
ATOM 810 O O . ARG A 1 98 ? -9.448 -4.791 9.192 1.00 98.75 98 ARG A O 1
ATOM 817 N N . LEU A 1 99 ? -8.588 -4.492 11.257 1.00 98.62 99 LEU A N 1
ATOM 818 C CA . LEU A 1 99 ? -7.227 -4.184 10.815 1.00 98.62 99 LEU A CA 1
ATOM 819 C C . LEU A 1 99 ? -6.573 -5.385 10.127 1.00 98.62 99 LEU A C 1
ATOM 821 O O . LEU A 1 99 ? -5.958 -5.222 9.078 1.00 98.62 99 LEU A O 1
ATOM 825 N N . GLU A 1 100 ? -6.743 -6.586 10.676 1.00 98.62 100 GLU A N 1
ATOM 826 C CA . GLU A 1 100 ? -6.255 -7.832 10.083 1.00 98.62 100 GLU A CA 1
ATOM 827 C C . GLU A 1 100 ? -6.855 -8.059 8.692 1.00 98.62 100 GLU A C 1
ATOM 829 O O . GLU A 1 100 ? -6.117 -8.267 7.729 1.00 98.62 100 GLU A O 1
ATOM 834 N N . ASN A 1 101 ? -8.177 -7.923 8.552 1.00 98.75 101 ASN A N 1
ATOM 835 C CA . ASN A 1 101 ? -8.844 -8.038 7.255 1.00 98.75 101 ASN A CA 1
ATOM 836 C C . ASN A 1 101 ? -8.358 -6.982 6.256 1.00 98.75 101 ASN A C 1
ATOM 838 O O . ASN A 1 101 ? -8.142 -7.294 5.086 1.00 98.75 101 ASN A O 1
ATOM 842 N N . GLN A 1 102 ? -8.159 -5.739 6.699 1.00 98.69 102 GLN A N 1
ATOM 843 C CA . GLN A 1 102 ? -7.626 -4.684 5.840 1.00 98.69 102 GLN A CA 1
ATOM 844 C C . GLN A 1 102 ? -6.206 -5.019 5.359 1.00 98.69 102 GLN A C 1
ATOM 846 O O . GLN A 1 102 ? -5.902 -4.867 4.177 1.00 98.69 102 GLN A O 1
ATOM 851 N N . LEU A 1 103 ? -5.340 -5.491 6.257 1.00 98.69 103 LEU A N 1
ATOM 852 C CA . LEU A 1 103 ? -3.981 -5.908 5.910 1.00 98.69 103 LEU A CA 1
ATOM 853 C C . LEU A 1 103 ? -3.982 -7.092 4.942 1.00 98.69 103 LEU A C 1
ATOM 855 O O . LEU A 1 103 ? -3.184 -7.103 4.008 1.00 98.69 103 LEU A O 1
ATOM 859 N N . LYS A 1 104 ? -4.900 -8.045 5.121 1.00 98.75 104 LYS A N 1
ATOM 860 C CA . LYS A 1 104 ? -5.069 -9.177 4.209 1.00 98.75 104 LYS A CA 1
ATOM 861 C C . LYS A 1 104 ? -5.417 -8.717 2.791 1.00 98.75 104 LYS A C 1
ATOM 863 O O . LYS A 1 104 ? -4.749 -9.133 1.853 1.00 98.75 104 LYS A O 1
ATOM 868 N N . LEU A 1 105 ? -6.373 -7.797 2.645 1.00 98.62 105 LEU A N 1
ATOM 869 C CA . LEU A 1 105 ? -6.724 -7.218 1.341 1.00 98.62 105 LEU A CA 1
ATOM 870 C C . LEU A 1 105 ? -5.539 -6.483 0.695 1.00 98.62 105 LEU A C 1
ATOM 872 O O . LEU A 1 105 ? -5.316 -6.592 -0.508 1.00 98.62 105 LEU A O 1
ATOM 876 N N . HIS A 1 106 ? -4.751 -5.745 1.485 1.00 98.75 106 HIS A N 1
ATOM 877 C CA . HIS A 1 106 ? -3.536 -5.107 0.974 1.00 98.75 106 HIS A CA 1
ATOM 878 C C . HIS A 1 106 ? -2.498 -6.130 0.509 1.00 98.75 106 HIS A C 1
ATOM 880 O O . HIS A 1 106 ? -1.868 -5.919 -0.524 1.00 98.75 106 HIS A O 1
ATOM 886 N N . PHE A 1 107 ? -2.321 -7.226 1.248 1.00 98.69 107 PHE A N 1
ATOM 887 C CA . PHE A 1 107 ? -1.410 -8.299 0.865 1.00 98.69 107 PHE A CA 1
ATOM 888 C C . PHE A 1 107 ? -1.843 -8.961 -0.448 1.00 98.69 107 PHE A C 1
ATOM 890 O O . PHE A 1 107 ? -1.019 -9.093 -1.347 1.00 98.69 107 PHE A O 1
ATOM 897 N N . GLU A 1 108 ? -3.129 -9.293 -0.584 1.00 98.62 108 GLU A N 1
ATOM 898 C CA . GLU A 1 108 ? -3.707 -9.848 -1.817 1.00 98.62 108 GLU A CA 1
ATOM 899 C C . GLU A 1 108 ? -3.479 -8.902 -3.008 1.00 98.62 108 GLU A C 1
ATOM 901 O O . GLU A 1 108 ? -2.940 -9.317 -4.030 1.00 98.62 108 GLU A O 1
ATOM 906 N N . SER A 1 109 ? -3.747 -7.602 -2.843 1.00 98.69 109 SER A N 1
ATOM 907 C CA . SER A 1 109 ? -3.503 -6.601 -3.893 1.00 98.69 109 SER A CA 1
ATOM 908 C C . SER A 1 109 ? -2.022 -6.471 -4.280 1.00 98.69 109 SER A C 1
ATOM 910 O O . SER A 1 109 ? -1.693 -6.307 -5.457 1.00 98.69 109 SER A O 1
ATOM 912 N N . PHE A 1 110 ? -1.102 -6.537 -3.312 1.00 98.75 110 PHE A N 1
ATOM 913 C CA . PHE A 1 110 ? 0.329 -6.518 -3.618 1.00 98.75 110 PHE A CA 1
ATOM 914 C C . PHE A 1 110 ? 0.785 -7.795 -4.317 1.00 98.75 110 PHE A C 1
ATOM 916 O O . PHE A 1 110 ? 1.627 -7.713 -5.208 1.00 98.75 110 PHE A O 1
ATOM 923 N N . GLN A 1 111 ? 0.230 -8.946 -3.944 1.00 98.75 111 GLN A N 1
ATOM 924 C CA . GLN A 1 111 ? 0.525 -10.215 -4.594 1.00 98.75 111 GLN A CA 1
ATOM 925 C C . GLN A 1 111 ? 0.072 -10.205 -6.059 1.00 98.75 111 GLN A C 1
ATOM 927 O O . GLN A 1 111 ? 0.875 -10.522 -6.932 1.00 98.75 111 GLN A O 1
ATOM 932 N N . GLU A 1 112 ? -1.147 -9.740 -6.343 1.00 98.62 112 GLU A N 1
ATOM 933 C CA . GLU A 1 112 ? -1.639 -9.564 -7.718 1.00 98.62 112 GLU A CA 1
ATOM 934 C C . GLU A 1 112 ? -0.705 -8.667 -8.543 1.00 98.62 112 GLU A C 1
ATOM 936 O O . GLU A 1 112 ? -0.325 -9.008 -9.662 1.00 98.62 112 GLU A O 1
ATOM 941 N N . LYS A 1 113 ? -0.251 -7.548 -7.965 1.00 98.62 113 LYS A N 1
ATOM 942 C CA . LYS A 1 113 ? 0.676 -6.632 -8.640 1.00 98.62 113 LYS A CA 1
ATOM 943 C C . LYS A 1 113 ? 2.046 -7.259 -8.913 1.00 98.62 113 LYS A C 1
ATOM 945 O O . LYS A 1 113 ? 2.660 -6.957 -9.934 1.00 98.62 113 LYS A O 1
ATOM 950 N N . ILE A 1 114 ? 2.547 -8.097 -8.006 1.00 98.69 114 ILE A N 1
ATOM 951 C CA . ILE A 1 114 ? 3.791 -8.847 -8.224 1.00 98.69 114 ILE A CA 1
ATOM 952 C C . ILE A 1 114 ? 3.605 -9.812 -9.398 1.00 98.69 114 ILE A C 1
ATOM 954 O O . ILE A 1 114 ? 4.416 -9.794 -10.318 1.00 98.69 114 ILE A O 1
ATOM 958 N N . GLU A 1 115 ? 2.508 -10.570 -9.425 1.00 98.62 115 GLU A N 1
ATOM 959 C CA . GLU A 1 115 ? 2.210 -11.504 -10.518 1.00 98.62 115 GLU A CA 1
ATOM 960 C C . GLU A 1 115 ? 2.074 -10.793 -11.880 1.00 98.62 115 GLU A C 1
ATOM 962 O O . GLU A 1 115 ? 2.493 -11.323 -12.912 1.00 98.62 115 GLU A O 1
ATOM 967 N N . GLU A 1 116 ? 1.507 -9.584 -11.919 1.00 98.62 116 GLU A N 1
ATOM 968 C CA . GLU A 1 116 ? 1.456 -8.751 -13.130 1.00 98.62 116 GLU A CA 1
ATOM 969 C C . GLU A 1 116 ? 2.848 -8.309 -13.603 1.00 98.62 116 GLU A C 1
ATOM 971 O O . GLU A 1 116 ? 3.147 -8.353 -14.803 1.00 98.62 116 GLU A O 1
ATOM 976 N N . LEU A 1 117 ? 3.713 -7.899 -12.672 1.00 98.44 117 LEU A N 1
ATOM 977 C CA . LEU A 1 117 ? 5.086 -7.501 -12.981 1.00 98.44 117 LEU A CA 1
ATOM 978 C C . LEU A 1 117 ? 5.915 -8.686 -13.483 1.00 98.44 117 LEU A C 1
ATOM 980 O O . LEU A 1 117 ? 6.616 -8.536 -14.478 1.00 98.44 117 LEU A O 1
ATOM 984 N N . GLU A 1 118 ? 5.781 -9.864 -12.875 1.00 98.62 118 GLU A N 1
ATOM 985 C CA . GLU A 1 118 ? 6.459 -11.092 -13.317 1.00 98.62 118 GLU A CA 1
ATOM 986 C C . GLU A 1 118 ? 6.023 -11.513 -14.730 1.00 98.62 118 GLU A C 1
ATOM 988 O O . GLU A 1 118 ? 6.849 -11.896 -15.564 1.00 98.62 118 GLU A O 1
ATOM 993 N N . LYS A 1 119 ? 4.726 -11.390 -15.049 1.00 98.56 119 LYS A N 1
ATOM 994 C CA . LYS A 1 119 ? 4.219 -11.619 -16.415 1.00 98.56 119 LYS A CA 1
ATOM 995 C C . LYS A 1 119 ? 4.822 -10.632 -17.412 1.00 98.56 119 LYS A C 1
ATOM 997 O O . LYS A 1 119 ? 5.200 -11.036 -18.512 1.00 98.56 119 LYS A O 1
ATOM 1002 N N . THR A 1 120 ? 4.915 -9.360 -17.028 1.00 98.38 120 THR A N 1
ATOM 1003 C CA . THR A 1 120 ? 5.494 -8.303 -17.870 1.00 98.38 120 THR A CA 1
ATOM 1004 C C . THR A 1 120 ? 6.985 -8.543 -18.098 1.00 98.38 120 THR A C 1
ATOM 1006 O O . THR A 1 120 ? 7.434 -8.531 -19.239 1.00 98.38 120 THR A O 1
ATOM 1009 N N . GLU A 1 121 ? 7.738 -8.873 -17.047 1.00 98.38 121 GLU A N 1
ATOM 1010 C CA . GLU A 1 121 ? 9.157 -9.228 -17.142 1.00 98.38 121 GLU A CA 1
ATOM 1011 C C . GLU A 1 121 ? 9.370 -10.424 -18.075 1.00 98.38 121 GLU A C 1
ATOM 1013 O O . GLU A 1 121 ? 10.227 -10.384 -18.957 1.00 98.38 121 GLU A O 1
ATOM 1018 N N . SER A 1 122 ? 8.566 -11.482 -17.935 1.00 98.38 122 SER A N 1
ATOM 1019 C CA . SER A 1 122 ? 8.656 -12.648 -18.816 1.00 98.38 122 SER A CA 1
ATOM 1020 C C . SER A 1 122 ? 8.391 -12.289 -20.282 1.00 98.38 122 SER A C 1
ATOM 1022 O O . SER A 1 122 ? 9.089 -12.789 -21.170 1.00 98.38 122 SER A O 1
ATOM 1024 N N . PHE A 1 123 ? 7.410 -11.424 -20.544 1.00 98.44 123 PHE A N 1
ATOM 1025 C CA . PHE A 1 123 ? 7.106 -10.933 -21.886 1.00 98.44 123 PHE A CA 1
ATOM 1026 C C . PHE A 1 123 ? 8.258 -10.101 -22.469 1.00 98.44 123 PHE A C 1
ATOM 1028 O O . PHE A 1 123 ? 8.677 -10.333 -23.609 1.00 98.44 123 PHE A O 1
ATOM 1035 N N . ASP A 1 124 ? 8.814 -9.184 -21.682 1.00 97.94 124 ASP A N 1
ATOM 1036 C CA . ASP A 1 124 ? 9.929 -8.332 -22.092 1.00 97.94 124 ASP A CA 1
ATOM 1037 C C . ASP A 1 124 ? 11.190 -9.159 -22.364 1.00 97.94 124 ASP A C 1
ATOM 1039 O O . ASP A 1 124 ? 11.844 -8.969 -23.389 1.00 97.94 124 ASP A O 1
ATOM 1043 N N . LEU A 1 125 ? 11.497 -10.146 -21.515 1.00 98.31 125 LEU A N 1
ATOM 1044 C CA . LEU A 1 125 ? 12.618 -11.068 -21.721 1.00 98.31 125 LEU A CA 1
ATOM 1045 C C . LEU A 1 125 ? 12.476 -11.873 -23.017 1.00 98.31 125 LEU A C 1
ATOM 1047 O O . LEU A 1 125 ? 13.462 -12.059 -23.732 1.00 98.31 125 LEU A O 1
ATOM 1051 N N . ASN A 1 126 ? 11.270 -12.343 -23.340 1.00 98.19 126 ASN A N 1
ATOM 1052 C CA . ASN A 1 126 ? 11.021 -13.031 -24.608 1.00 98.19 126 ASN A CA 1
ATOM 1053 C C . ASN A 1 126 ? 11.196 -12.079 -25.798 1.00 98.19 126 ASN A C 1
ATOM 1055 O O . ASN A 1 126 ? 11.845 -12.435 -26.779 1.00 98.19 126 ASN A O 1
ATOM 1059 N N . THR A 1 127 ? 10.701 -10.847 -25.681 1.00 97.81 127 THR A N 1
ATOM 1060 C CA . THR A 1 127 ? 10.847 -9.818 -26.720 1.00 97.81 127 THR A CA 1
ATOM 1061 C C . THR A 1 127 ? 12.315 -9.459 -26.961 1.00 97.81 127 THR A C 1
ATOM 1063 O O . THR A 1 127 ? 12.742 -9.334 -28.110 1.00 97.81 127 THR A O 1
ATOM 1066 N N . ILE A 1 128 ? 13.112 -9.326 -25.895 1.00 97.19 128 ILE A N 1
ATOM 1067 C CA . ILE A 1 128 ? 14.559 -9.089 -25.986 1.00 97.19 128 ILE A CA 1
ATOM 1068 C C . ILE A 1 128 ? 15.230 -10.235 -26.742 1.00 97.19 128 ILE A C 1
ATOM 1070 O O . ILE A 1 128 ? 15.937 -9.969 -27.711 1.00 97.19 128 ILE A O 1
ATOM 1074 N N . LYS A 1 129 ? 14.950 -11.492 -26.373 1.00 97.62 129 LYS A N 1
ATOM 1075 C CA . LYS A 1 129 ? 15.505 -12.668 -27.064 1.00 97.62 129 LYS A CA 1
ATOM 1076 C C . LYS A 1 129 ? 15.163 -12.680 -28.554 1.00 97.62 129 LYS A C 1
ATOM 1078 O O . LYS A 1 129 ? 16.052 -12.860 -29.380 1.00 97.62 129 LYS A O 1
ATOM 1083 N N . GLU A 1 130 ? 13.907 -12.418 -28.918 1.00 96.81 130 GLU A N 1
ATOM 1084 C CA . GLU A 1 130 ? 13.501 -12.343 -30.329 1.00 96.81 130 GLU A CA 1
ATOM 1085 C C . GLU A 1 130 ? 14.244 -11.241 -31.102 1.00 96.81 130 GLU A C 1
ATOM 1087 O O . GLU A 1 130 ? 14.555 -11.390 -32.288 1.00 96.81 130 GLU A O 1
ATOM 1092 N N . LEU A 1 131 ? 14.490 -10.092 -30.467 1.00 94.94 131 LEU A N 1
ATOM 1093 C CA . LEU A 1 131 ? 15.226 -8.987 -31.080 1.00 94.94 131 LEU A CA 1
ATOM 1094 C C . LEU A 1 131 ? 16.720 -9.293 -31.209 1.00 94.94 131 LEU A C 1
ATOM 1096 O O . LEU A 1 131 ? 17.319 -8.911 -32.218 1.00 94.94 131 LEU A O 1
ATOM 1100 N N . GLU A 1 132 ? 17.307 -9.974 -30.228 1.00 94.25 132 GLU A N 1
ATOM 1101 C CA . GLU A 1 132 ? 18.689 -10.455 -30.271 1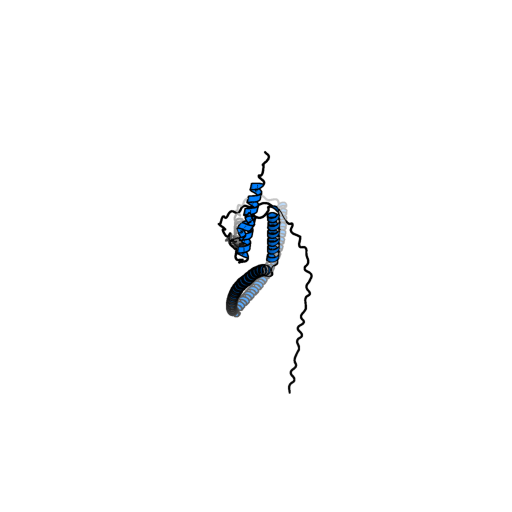.00 94.25 132 GLU A CA 1
ATOM 1102 C C . GLU A 1 132 ? 18.884 -11.447 -31.423 1.00 94.25 132 GLU A C 1
ATOM 1104 O O . GLU A 1 132 ? 19.758 -11.222 -32.263 1.00 94.25 132 GLU A O 1
ATOM 1109 N N . GLU A 1 133 ? 18.005 -12.446 -31.558 1.00 92.94 133 GLU A N 1
ATOM 1110 C CA . GLU A 1 133 ? 18.027 -13.403 -32.674 1.00 92.94 133 GLU A CA 1
ATOM 1111 C C . GLU A 1 133 ? 17.928 -12.691 -34.033 1.00 92.94 133 GLU A C 1
ATOM 1113 O O . GLU A 1 133 ? 18.773 -12.888 -34.911 1.00 92.94 133 GLU A O 1
ATOM 1118 N N . LYS A 1 134 ? 16.976 -11.758 -34.190 1.00 91.19 134 LYS A N 1
ATOM 1119 C CA . LYS A 1 134 ? 16.837 -10.939 -35.413 1.00 91.19 134 LYS A CA 1
ATOM 1120 C C . LYS A 1 134 ? 18.071 -10.082 -35.698 1.00 91.19 134 LYS A C 1
ATOM 1122 O O . LYS A 1 134 ? 18.354 -9.770 -36.859 1.00 91.19 134 LYS A O 1
ATOM 1127 N N . CYS A 1 135 ? 18.776 -9.623 -34.666 1.00 86.44 135 CYS A N 1
ATOM 1128 C CA . CYS A 1 135 ? 20.008 -8.857 -34.833 1.00 86.44 135 CYS A CA 1
ATOM 1129 C C . CYS A 1 135 ? 21.165 -9.753 -35.262 1.00 86.44 135 CYS A C 1
ATOM 1131 O O . CYS A 1 135 ? 21.945 -9.347 -36.121 1.00 86.44 135 CYS A O 1
ATOM 1133 N N . ASP A 1 136 ? 21.272 -10.956 -34.712 1.00 84.31 136 ASP A N 1
ATOM 1134 C CA . ASP A 1 136 ? 22.344 -11.888 -35.049 1.00 84.31 136 ASP A CA 1
ATOM 1135 C C . ASP A 1 136 ? 22.168 -12.489 -36.451 1.00 84.31 136 ASP A C 1
ATOM 1137 O O . ASP A 1 136 ? 23.142 -12.579 -37.206 1.00 84.31 136 ASP A O 1
ATOM 1141 N N . GLU A 1 137 ? 20.930 -12.738 -36.891 1.00 78.62 137 GLU A N 1
ATOM 1142 C CA . GLU A 1 137 ? 20.619 -13.029 -38.300 1.00 78.62 137 GLU A CA 1
ATOM 1143 C C . GLU A 1 137 ? 21.081 -11.896 -39.236 1.00 78.62 137 GLU A C 1
ATOM 1145 O O . GLU A 1 137 ? 21.626 -12.144 -40.314 1.00 78.62 137 GLU A O 1
ATOM 1150 N N . LYS A 1 138 ? 20.930 -10.634 -38.803 1.00 70.56 138 LYS A N 1
ATOM 1151 C CA . LYS A 1 138 ? 21.355 -9.427 -39.538 1.00 70.56 138 LYS A CA 1
ATOM 1152 C C . LYS A 1 138 ? 22.828 -9.050 -39.372 1.00 70.56 138 LYS A C 1
ATOM 1154 O O . LYS A 1 138 ? 23.291 -8.183 -40.112 1.00 70.56 138 LYS A O 1
ATOM 1159 N N . LYS A 1 139 ? 23.583 -9.682 -38.472 1.00 63.12 139 LYS A N 1
ATOM 1160 C CA . LYS A 1 139 ? 25.055 -9.568 -38.417 1.00 63.12 139 LYS A CA 1
ATOM 1161 C C . LYS A 1 139 ? 25.748 -10.571 -39.344 1.00 63.12 139 LYS A C 1
ATOM 1163 O O . LYS A 1 139 ? 26.891 -10.339 -39.728 1.00 63.12 139 LYS A O 1
ATOM 1168 N N . ASN A 1 140 ? 25.039 -11.617 -39.776 1.00 56.06 140 ASN A N 1
ATOM 1169 C CA . ASN A 1 140 ? 25.515 -12.600 -40.752 1.00 56.06 140 ASN A CA 1
ATOM 1170 C C . ASN A 1 140 ? 25.114 -12.409 -42.243 1.00 56.06 140 ASN A C 1
ATOM 1172 O O . ASN A 1 140 ? 25.435 -13.295 -43.042 1.00 56.06 140 ASN A O 1
ATOM 1176 N N . PRO A 1 141 ? 24.496 -11.308 -42.728 1.00 54.50 141 PRO A N 1
ATOM 1177 C CA . PRO A 1 141 ? 24.297 -11.109 -44.147 1.00 54.50 141 PRO A CA 1
ATOM 1178 C C . PRO A 1 141 ? 25.611 -10.600 -44.740 1.00 54.50 141 PRO A C 1
ATOM 1180 O O . PRO A 1 141 ? 25.923 -9.414 -44.726 1.00 54.50 141 PRO A O 1
ATOM 1183 N N . LYS A 1 142 ? 26.366 -11.528 -45.329 1.00 55.78 142 LYS A N 1
ATOM 1184 C CA . LYS A 1 142 ? 27.349 -11.229 -46.376 1.00 55.78 142 LYS A CA 1
ATOM 1185 C C . LYS A 1 142 ? 28.481 -10.276 -45.957 1.00 55.78 142 LYS A C 1
ATOM 1187 O O . LYS A 1 142 ? 28.711 -9.261 -46.621 1.00 55.78 142 LYS A O 1
ATOM 1192 N N . SER A 1 143 ? 29.305 -10.681 -44.987 1.00 55.19 143 SER A N 1
ATOM 1193 C CA . SER A 1 143 ? 30.664 -10.121 -44.860 1.00 55.19 143 SER A CA 1
ATOM 1194 C C . SER A 1 143 ? 31.383 -10.078 -46.218 1.00 55.19 143 SER A C 1
ATOM 1196 O O . SER A 1 143 ? 32.061 -9.110 -46.529 1.00 55.19 143 SER A O 1
ATOM 1198 N N . SER A 1 144 ? 31.104 -11.029 -47.123 1.00 60.75 144 SER A N 1
ATOM 1199 C CA . SER A 1 144 ? 31.701 -11.036 -48.463 1.00 60.75 144 SER A CA 1
ATOM 1200 C C . SER A 1 144 ? 31.378 -9.816 -49.337 1.00 60.75 144 SER A C 1
ATOM 1202 O O . SER A 1 144 ? 32.203 -9.473 -50.174 1.00 60.75 144 SER A O 1
ATOM 1204 N N . GLU A 1 145 ? 30.212 -9.173 -49.211 1.00 67.94 145 GLU A N 1
ATOM 1205 C CA . GLU A 1 145 ? 29.829 -8.081 -50.125 1.00 67.94 145 GLU A CA 1
ATOM 1206 C C . GLU A 1 145 ? 30.353 -6.736 -49.610 1.00 67.94 145 GLU A C 1
ATOM 1208 O O . GLU A 1 145 ? 30.983 -5.991 -50.359 1.00 67.94 145 GLU A O 1
ATOM 1213 N N . VAL A 1 146 ? 30.223 -6.487 -48.304 1.00 74.19 146 VAL A N 1
ATOM 1214 C CA . VAL A 1 146 ? 30.800 -5.300 -47.654 1.00 74.19 146 VAL A CA 1
ATOM 1215 C C . VAL A 1 146 ? 32.330 -5.341 -47.687 1.00 74.19 146 VAL A C 1
ATOM 1217 O O . VAL A 1 146 ? 32.953 -4.330 -48.006 1.00 74.19 146 VAL A O 1
ATOM 1220 N N . ASP A 1 147 ? 32.952 -6.503 -47.459 1.00 76.56 147 ASP A N 1
ATOM 1221 C CA . ASP A 1 147 ? 34.413 -6.637 -47.537 1.00 76.56 147 ASP A CA 1
ATOM 1222 C C . ASP A 1 147 ? 34.933 -6.485 -48.971 1.00 76.56 147 ASP A C 1
ATOM 1224 O O . ASP A 1 147 ? 36.022 -5.946 -49.173 1.00 76.56 147 ASP A O 1
ATOM 1228 N N . LYS A 1 148 ? 34.166 -6.914 -49.985 1.00 82.06 148 LYS A N 1
ATOM 1229 C CA . LYS A 1 148 ? 34.502 -6.665 -51.398 1.00 82.06 148 LYS A CA 1
ATOM 1230 C C . LYS A 1 148 ? 34.452 -5.178 -51.723 1.00 82.06 148 LYS A C 1
ATOM 1232 O O . LYS A 1 148 ? 35.418 -4.664 -52.277 1.00 82.06 148 LYS A O 1
ATOM 1237 N N . VAL A 1 149 ? 33.380 -4.487 -51.331 1.00 84.56 149 VAL A N 1
ATOM 1238 C CA . VAL A 1 149 ? 33.248 -3.036 -51.538 1.00 84.56 149 VAL A CA 1
ATOM 1239 C C . VAL A 1 149 ? 34.360 -2.281 -50.808 1.00 84.56 149 VAL A C 1
ATOM 1241 O O . VAL A 1 149 ? 34.952 -1.362 -51.370 1.00 84.56 149 VAL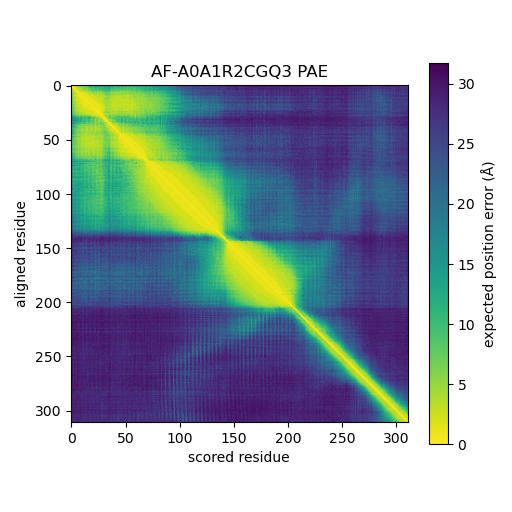 A O 1
ATOM 1244 N N . ARG A 1 150 ? 34.702 -2.695 -49.583 1.00 85.75 150 ARG A N 1
ATOM 1245 C CA . ARG A 1 150 ? 35.798 -2.098 -48.811 1.00 85.75 150 ARG A CA 1
ATOM 1246 C C . ARG A 1 150 ? 37.146 -2.264 -49.514 1.00 85.75 150 ARG A C 1
ATOM 1248 O O . ARG A 1 150 ? 37.853 -1.279 -49.693 1.00 85.75 150 ARG A O 1
ATOM 1255 N N . LYS A 1 151 ? 37.464 -3.475 -49.983 1.00 89.38 151 LYS A N 1
ATOM 1256 C CA . LYS A 1 151 ? 38.693 -3.743 -50.750 1.00 89.38 151 LYS A CA 1
ATOM 1257 C C . LYS A 1 151 ? 38.747 -2.953 -52.057 1.00 89.38 151 LYS A C 1
ATOM 1259 O O . LYS A 1 151 ? 39.794 -2.411 -52.387 1.00 89.38 151 LYS A O 1
ATOM 1264 N N . GLU A 1 152 ? 37.634 -2.859 -52.784 1.00 91.75 152 GLU A N 1
ATOM 1265 C CA . GLU A 1 152 ? 37.571 -2.085 -54.028 1.00 91.75 152 GLU A CA 1
ATOM 1266 C C . GLU A 1 152 ? 37.800 -0.586 -53.779 1.00 91.75 152 GLU A C 1
ATOM 1268 O O . GLU A 1 152 ? 38.520 0.069 -54.534 1.00 91.75 152 GLU A O 1
ATOM 1273 N N . MET A 1 153 ? 37.233 -0.040 -52.701 1.00 91.56 153 MET A N 1
ATOM 1274 C CA . MET A 1 153 ? 37.461 1.349 -52.298 1.00 91.56 153 MET A CA 1
ATOM 1275 C C . MET A 1 153 ? 38.918 1.606 -51.907 1.00 91.56 153 MET A C 1
ATOM 1277 O O . MET A 1 153 ? 39.491 2.599 -52.357 1.00 91.56 153 MET A O 1
ATOM 1281 N N . ASP A 1 154 ? 39.532 0.707 -51.137 1.00 93.50 154 ASP A N 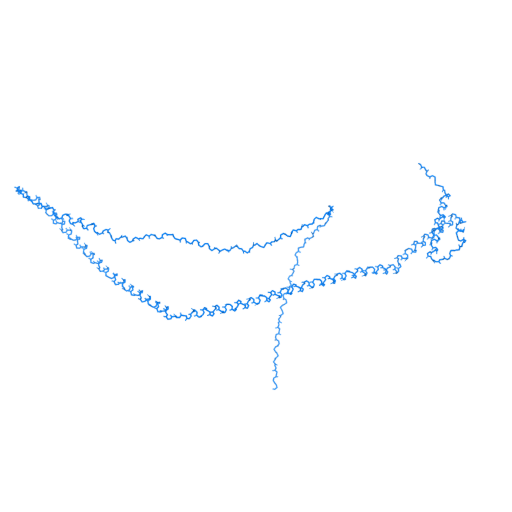1
ATOM 1282 C CA . ASP A 1 154 ? 40.942 0.818 -50.749 1.00 93.50 154 ASP A CA 1
ATOM 1283 C C . ASP A 1 154 ? 41.873 0.778 -51.978 1.00 93.50 154 ASP A C 1
ATOM 1285 O O . ASP A 1 154 ? 42.815 1.569 -52.075 1.00 93.50 154 ASP A O 1
ATOM 1289 N N . GLU A 1 155 ? 41.577 -0.079 -52.961 1.00 95.25 155 GLU A N 1
ATOM 1290 C CA . GLU A 1 155 ? 42.317 -0.169 -54.229 1.00 95.25 155 GLU A CA 1
ATOM 1291 C C . GLU A 1 155 ? 42.179 1.120 -55.062 1.00 95.25 155 GLU A C 1
ATOM 1293 O O . GLU A 1 155 ? 43.169 1.675 -55.550 1.00 95.25 155 GLU A O 1
ATOM 1298 N N . ARG A 1 156 ? 40.956 1.662 -55.182 1.00 94.25 156 ARG A N 1
ATOM 1299 C CA . ARG A 1 156 ? 40.704 2.948 -55.863 1.00 94.25 156 ARG A CA 1
ATOM 1300 C C . ARG A 1 156 ? 41.449 4.103 -55.194 1.00 94.25 156 ARG A C 1
ATOM 1302 O O . ARG A 1 156 ? 41.941 5.000 -55.887 1.00 94.25 156 ARG A O 1
ATOM 1309 N N . LEU A 1 157 ? 41.545 4.085 -53.866 1.00 93.62 157 LEU A N 1
ATOM 1310 C CA . LEU A 1 157 ? 42.234 5.111 -53.089 1.00 93.62 157 LEU A CA 1
ATOM 1311 C C . LEU A 1 157 ? 43.754 5.038 -53.303 1.00 93.62 157 LEU A C 1
ATOM 1313 O O . LEU A 1 157 ? 44.371 6.067 -53.578 1.00 93.62 157 LEU A O 1
ATOM 1317 N N . ARG A 1 158 ? 44.343 3.832 -53.311 1.00 95.69 158 ARG A N 1
ATOM 1318 C CA . ARG A 1 158 ? 45.763 3.625 -53.664 1.00 95.69 158 ARG A CA 1
ATOM 1319 C C . ARG A 1 158 ? 46.093 4.103 -55.076 1.00 95.69 158 ARG A C 1
ATOM 1321 O O . ARG A 1 158 ? 47.031 4.878 -55.246 1.00 95.69 158 ARG A O 1
ATOM 1328 N N . ASN A 1 159 ? 45.287 3.724 -56.067 1.00 95.06 159 ASN A N 1
ATOM 1329 C CA . ASN A 1 159 ? 45.487 4.149 -57.458 1.00 95.06 159 ASN A CA 1
ATOM 1330 C C . ASN A 1 159 ? 45.393 5.673 -57.621 1.00 95.06 159 ASN A C 1
ATOM 1332 O O . ASN A 1 159 ? 46.120 6.275 -58.413 1.00 95.06 159 ASN A O 1
ATOM 1336 N N . SER A 1 160 ? 44.505 6.319 -56.861 1.00 93.06 160 SER A N 1
ATOM 1337 C CA . SER A 1 160 ? 44.365 7.778 -56.876 1.00 93.06 160 SER A CA 1
ATOM 1338 C C . SER A 1 160 ? 45.590 8.478 -56.283 1.00 93.06 160 SER A C 1
ATOM 1340 O O . SER A 1 160 ? 46.046 9.468 -56.855 1.00 93.06 160 SER A O 1
ATOM 1342 N N . LEU A 1 161 ? 46.156 7.946 -55.194 1.00 94.31 161 LEU A N 1
ATOM 1343 C CA . LEU A 1 161 ? 47.389 8.462 -54.589 1.00 94.31 161 LEU A CA 1
ATOM 1344 C C . LEU A 1 161 ? 48.597 8.296 -55.520 1.00 94.31 161 LEU A C 1
ATOM 1346 O O . LEU A 1 161 ? 49.323 9.259 -55.748 1.00 94.31 161 LEU A O 1
ATOM 1350 N N . GLU A 1 162 ? 48.768 7.127 -56.142 1.00 95.69 162 GLU A N 1
ATOM 1351 C CA . GLU A 1 162 ? 49.870 6.900 -57.087 1.00 95.69 162 GLU A CA 1
ATOM 1352 C C . GLU A 1 162 ? 49.779 7.840 -58.306 1.00 95.69 162 GLU A C 1
ATOM 1354 O O . GLU A 1 162 ? 50.779 8.390 -58.777 1.00 95.69 162 GLU A O 1
ATOM 1359 N N . ASN A 1 163 ? 48.564 8.079 -58.808 1.00 94.25 163 ASN A N 1
ATOM 1360 C CA . ASN A 1 163 ? 48.336 9.033 -59.890 1.00 94.25 163 ASN A CA 1
ATOM 1361 C C . ASN A 1 163 ? 48.609 10.483 -59.466 1.00 94.25 163 ASN A C 1
ATOM 1363 O O . ASN A 1 163 ? 49.107 11.261 -60.283 1.00 94.25 163 ASN A O 1
ATOM 1367 N N . ALA A 1 164 ? 48.302 10.851 -58.221 1.00 95.19 164 ALA A N 1
ATOM 1368 C CA . ALA A 1 164 ? 48.643 12.162 -57.674 1.00 95.19 164 ALA A CA 1
ATOM 1369 C C . ALA A 1 164 ? 50.167 12.346 -57.604 1.00 95.19 164 ALA A C 1
ATOM 1371 O O . ALA A 1 164 ? 50.678 13.322 -58.144 1.00 95.19 164 ALA A O 1
ATOM 1372 N N . GLU A 1 165 ? 50.911 11.357 -57.100 1.00 95.75 165 GLU A N 1
ATOM 1373 C CA . GLU A 1 165 ? 52.380 11.413 -57.061 1.00 95.75 165 GLU A CA 1
ATOM 1374 C C . GLU A 1 165 ? 53.013 11.530 -58.457 1.00 95.75 165 GLU A C 1
ATOM 1376 O O . GLU A 1 165 ? 54.001 12.247 -58.649 1.00 95.75 165 GLU A O 1
ATOM 1381 N N . LYS A 1 166 ? 52.461 10.835 -59.462 1.00 96.38 166 LYS A N 1
ATOM 1382 C CA . LYS A 1 166 ? 52.914 10.962 -60.860 1.00 96.38 166 LYS A CA 1
ATOM 1383 C C . LYS A 1 166 ? 52.686 12.376 -61.393 1.00 96.38 166 LYS A C 1
ATOM 1385 O O . LYS A 1 166 ? 53.567 12.915 -62.068 1.00 96.38 166 LYS A O 1
ATOM 1390 N N . LYS A 1 167 ? 51.532 12.979 -61.087 1.00 95.50 167 LYS A N 1
ATOM 1391 C CA . LYS A 1 167 ? 51.218 14.365 -61.463 1.00 95.50 167 LYS A CA 1
ATOM 1392 C C . LYS A 1 167 ? 52.129 15.359 -60.752 1.00 95.50 167 LYS A C 1
ATOM 1394 O O . LYS A 1 167 ? 52.655 16.238 -61.424 1.00 95.50 167 LYS A O 1
ATOM 1399 N N . ASP A 1 168 ? 52.402 15.171 -59.466 1.00 96.88 168 ASP A N 1
ATOM 1400 C CA . ASP A 1 168 ? 53.309 16.038 -58.707 1.00 96.88 168 ASP A CA 1
ATOM 1401 C C . ASP A 1 168 ? 54.731 15.993 -59.269 1.00 96.88 168 ASP A C 1
ATOM 1403 O O . ASP A 1 168 ? 55.348 17.036 -59.486 1.00 96.88 168 ASP A O 1
ATOM 1407 N N . LYS A 1 169 ? 55.238 14.801 -59.613 1.00 96.94 169 LYS A N 1
ATOM 1408 C CA . LYS A 1 169 ? 56.542 14.652 -60.286 1.00 96.94 169 LYS A CA 1
ATOM 1409 C C . LYS A 1 169 ? 56.576 15.350 -61.647 1.00 96.94 169 LYS A C 1
ATOM 1411 O O . LYS A 1 169 ? 57.597 15.935 -62.005 1.00 96.94 169 LYS A O 1
ATOM 1416 N N . ALA A 1 170 ? 55.494 15.278 -62.423 1.00 96.25 170 ALA A N 1
ATOM 1417 C CA . ALA A 1 170 ? 55.393 15.985 -63.700 1.00 96.25 170 ALA A CA 1
ATOM 1418 C C . ALA A 1 170 ? 55.340 17.509 -63.502 1.00 96.25 170 ALA A C 1
ATOM 1420 O O . ALA A 1 170 ? 56.015 18.242 -64.222 1.00 96.25 170 ALA A O 1
ATOM 1421 N N . LEU A 1 171 ? 54.605 17.972 -62.492 1.00 96.62 171 LEU A N 1
ATOM 1422 C CA . LEU A 1 171 ? 54.487 19.380 -62.129 1.00 96.62 171 LEU A CA 1
ATOM 1423 C C . LEU A 1 171 ? 55.854 19.960 -61.742 1.00 96.62 171 LEU A C 1
ATOM 1425 O O . LE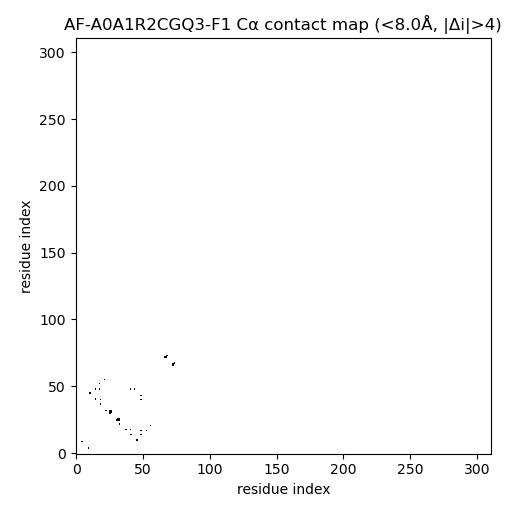U A 1 171 ? 56.255 20.969 -62.313 1.00 96.62 171 LEU A O 1
ATOM 1429 N N . HIS A 1 172 ? 56.628 19.269 -60.900 1.00 96.75 172 HIS A N 1
ATOM 1430 C CA . HIS A 1 172 ? 57.982 19.699 -60.521 1.00 96.75 172 HIS A CA 1
ATOM 1431 C C . HIS A 1 172 ? 58.927 19.822 -61.731 1.00 96.75 172 HIS A C 1
ATOM 1433 O O . HIS A 1 172 ? 59.763 20.724 -61.781 1.00 96.75 172 HIS A O 1
ATOM 1439 N N . LYS A 1 173 ? 58.802 18.939 -62.737 1.00 97.06 173 LYS A N 1
ATOM 1440 C CA . LYS A 1 173 ? 59.581 19.051 -63.986 1.00 97.06 173 LYS A CA 1
ATOM 1441 C C . LYS A 1 173 ? 59.210 20.309 -64.769 1.00 97.06 173 LYS A C 1
ATOM 1443 O O . LYS A 1 173 ? 60.101 21.026 -65.217 1.00 97.06 173 LYS A O 1
ATOM 1448 N N . ILE A 1 174 ? 57.913 20.593 -64.894 1.00 95.81 174 ILE A N 1
ATOM 1449 C CA . ILE A 1 174 ? 57.419 21.798 -65.574 1.00 95.81 174 ILE A CA 1
ATOM 1450 C C . ILE A 1 174 ? 57.873 23.058 -64.829 1.00 95.81 174 ILE A C 1
ATOM 1452 O O . ILE A 1 174 ? 58.317 24.012 -65.462 1.00 95.81 174 ILE A O 1
ATOM 1456 N N . GLU A 1 175 ? 57.809 23.073 -63.497 1.00 95.44 175 GLU A N 1
ATOM 1457 C CA . GLU A 1 175 ? 58.304 24.190 -62.683 1.00 95.44 175 GLU A CA 1
ATOM 1458 C C . GLU A 1 175 ? 59.796 24.435 -62.907 1.00 95.44 175 GLU A C 1
ATOM 1460 O O . GLU A 1 175 ? 60.209 25.576 -63.124 1.00 95.44 175 GLU A O 1
ATOM 1465 N N . TYR A 1 176 ? 60.598 23.368 -62.934 1.00 97.94 176 TYR A N 1
ATOM 1466 C CA . TYR A 1 176 ? 62.027 23.453 -63.220 1.00 97.94 176 TYR A CA 1
ATOM 1467 C C . TYR A 1 176 ? 62.310 24.035 -64.615 1.00 97.94 176 TYR A C 1
ATOM 1469 O O . TYR A 1 176 ? 63.124 24.952 -64.762 1.00 97.94 176 TYR A O 1
ATOM 1477 N N . GLU A 1 177 ? 61.613 23.554 -65.647 1.00 95.94 177 GLU A N 1
ATOM 1478 C CA . GLU A 1 177 ? 61.726 24.090 -67.008 1.00 95.94 177 GLU A CA 1
ATOM 1479 C C . GLU A 1 177 ? 61.286 25.558 -67.087 1.00 95.94 177 GLU A C 1
ATOM 1481 O O . GLU A 1 177 ? 61.941 26.365 -67.748 1.00 95.94 177 GLU A O 1
ATOM 1486 N N . ASN A 1 178 ? 60.230 25.936 -66.365 1.00 96.62 178 ASN A N 1
ATOM 1487 C CA . ASN A 1 178 ? 59.735 27.310 -66.306 1.00 96.62 178 ASN A CA 1
ATOM 1488 C C . ASN A 1 178 ? 60.775 28.257 -65.687 1.00 96.62 178 ASN A C 1
ATOM 1490 O O . ASN A 1 178 ? 61.033 29.330 -66.232 1.00 96.62 178 ASN A O 1
ATOM 1494 N N . VAL A 1 179 ? 61.437 27.840 -64.602 1.00 97.69 179 VAL A N 1
ATOM 1495 C CA . VAL A 1 179 ? 62.553 28.592 -64.002 1.00 97.69 179 VAL A CA 1
ATOM 1496 C C . VAL A 1 179 ? 63.698 28.767 -65.005 1.00 97.69 179 VAL A C 1
ATOM 1498 O O . VAL A 1 179 ? 64.208 29.877 -65.166 1.00 97.69 179 VAL A O 1
ATOM 1501 N N . LYS A 1 180 ? 64.064 27.709 -65.740 1.00 97.56 180 LYS A N 1
ATOM 1502 C CA . LYS A 1 180 ? 65.110 27.772 -66.775 1.00 97.56 180 LYS A CA 1
ATOM 1503 C C . LYS A 1 180 ? 64.746 28.731 -67.915 1.00 97.56 180 LYS A C 1
ATOM 1505 O O . LYS A 1 180 ? 65.588 29.517 -68.348 1.00 97.56 180 LYS A O 1
ATOM 1510 N N . LEU A 1 181 ? 63.500 28.695 -68.387 1.00 96.44 181 LEU A N 1
ATOM 1511 C CA . LEU A 1 181 ? 63.007 29.593 -69.435 1.00 96.44 181 LEU A CA 1
ATOM 1512 C C . LEU A 1 181 ? 62.954 31.052 -68.967 1.00 96.44 181 LEU A C 1
ATOM 1514 O O . LEU A 1 181 ? 63.326 31.939 -69.732 1.00 96.44 181 LEU A O 1
ATOM 1518 N N . LYS A 1 182 ? 62.555 31.312 -67.715 1.00 96.31 182 LYS A N 1
ATOM 1519 C CA . LYS A 1 182 ? 62.600 32.659 -67.119 1.00 96.31 182 LYS A CA 1
ATOM 1520 C C . LYS A 1 182 ? 64.023 33.214 -67.076 1.00 96.31 182 LYS A C 1
ATOM 1522 O O . LYS A 1 182 ? 64.230 34.349 -67.495 1.00 96.31 182 LYS A O 1
ATOM 1527 N N . ALA A 1 183 ? 65.002 32.407 -66.665 1.00 96.69 183 ALA A N 1
ATOM 1528 C CA . ALA A 1 183 ? 66.406 32.817 -66.651 1.00 96.69 183 ALA A CA 1
ATOM 1529 C C . ALA A 1 183 ? 66.927 33.177 -68.059 1.00 96.69 183 ALA A C 1
ATOM 1531 O O . ALA A 1 183 ? 67.553 34.223 -68.235 1.00 96.69 183 ALA A O 1
ATOM 1532 N N . LEU A 1 184 ? 66.608 32.362 -69.074 1.00 96.81 184 LEU A N 1
ATOM 1533 C CA . LEU A 1 184 ? 66.947 32.651 -70.477 1.00 96.81 184 LEU A CA 1
ATOM 1534 C C . LEU A 1 184 ? 66.257 33.924 -70.993 1.00 96.81 184 LEU A C 1
ATOM 1536 O O . LEU A 1 184 ? 66.864 34.714 -71.716 1.00 96.81 184 LEU A O 1
ATOM 1540 N N . LEU A 1 185 ? 64.994 34.146 -70.620 1.00 96.19 185 LEU A N 1
ATOM 1541 C CA . LEU A 1 185 ? 64.253 35.350 -70.997 1.00 96.19 185 LEU A CA 1
ATOM 1542 C C . LEU A 1 185 ? 64.884 36.613 -70.391 1.00 96.19 185 LEU A C 1
ATOM 1544 O O . LEU A 1 185 ? 65.030 37.621 -71.086 1.00 96.19 185 LEU A O 1
ATOM 1548 N N . GLU A 1 186 ? 65.292 36.567 -69.122 1.00 96.62 186 GLU A N 1
ATOM 1549 C CA . GLU A 1 186 ? 65.999 37.666 -68.451 1.00 96.62 186 GLU A CA 1
ATOM 1550 C C . GLU A 1 186 ? 67.372 37.950 -69.079 1.00 96.62 186 GLU A C 1
ATOM 1552 O O . GLU A 1 186 ? 67.768 39.110 -69.211 1.00 96.62 186 GLU A O 1
ATOM 1557 N N . GLU A 1 187 ? 68.105 36.913 -69.489 1.00 96.69 187 GLU A N 1
ATOM 1558 C CA . GLU A 1 187 ? 69.365 37.047 -70.231 1.00 96.69 187 GLU A CA 1
ATOM 1559 C C . GLU A 1 187 ? 69.146 37.740 -71.585 1.00 96.69 187 GLU A C 1
ATOM 1561 O O . GLU A 1 187 ? 69.779 38.761 -71.864 1.00 96.69 187 GLU A O 1
ATOM 1566 N N . LYS A 1 188 ? 68.176 37.276 -72.385 1.00 97.00 188 LYS A N 1
ATOM 1567 C CA . LYS A 1 188 ? 67.840 37.902 -73.678 1.00 97.00 188 LYS A CA 1
ATOM 1568 C C . LYS A 1 188 ? 67.310 39.322 -73.545 1.00 97.00 188 LYS A C 1
ATOM 1570 O O . LYS A 1 188 ? 67.613 40.169 -74.386 1.00 97.00 188 LYS A O 1
ATOM 1575 N N . THR A 1 189 ? 66.578 39.618 -72.475 1.00 96.06 189 THR A N 1
ATOM 1576 C CA . THR A 1 189 ? 66.124 40.984 -72.185 1.00 96.06 189 THR A CA 1
ATOM 1577 C C . THR A 1 189 ? 67.314 41.906 -71.902 1.00 96.06 189 THR A C 1
ATOM 1579 O O . THR A 1 189 ? 67.374 43.009 -72.449 1.00 96.06 189 THR A O 1
ATOM 1582 N N . ARG A 1 190 ? 68.312 41.442 -71.134 1.00 96.12 190 ARG A N 1
ATOM 1583 C CA . ARG A 1 190 ? 69.557 42.190 -70.879 1.00 96.12 190 ARG A CA 1
ATOM 1584 C C . ARG A 1 190 ? 70.375 42.423 -72.153 1.00 96.12 190 ARG A C 1
ATOM 1586 O O . ARG A 1 190 ? 70.824 43.549 -72.374 1.00 96.12 190 ARG A O 1
ATOM 1593 N N . GLU A 1 191 ? 70.533 41.407 -73.006 1.00 94.88 191 GLU A N 1
ATOM 1594 C CA . GLU A 1 191 ? 71.188 41.547 -74.320 1.00 94.88 191 GLU A CA 1
ATOM 1595 C C . GLU A 1 191 ? 70.476 42.595 -75.194 1.00 94.88 191 GLU A C 1
ATOM 1597 O O . GLU A 1 191 ? 71.112 43.507 -75.728 1.00 94.88 191 GLU A O 1
ATOM 1602 N N . TYR A 1 192 ? 69.144 42.509 -75.298 1.00 95.81 192 TYR A N 1
ATOM 1603 C CA . TYR A 1 192 ? 68.330 43.436 -76.084 1.00 95.81 192 TYR A CA 1
ATOM 1604 C C . TYR A 1 192 ? 68.452 44.883 -75.591 1.00 95.81 192 TYR A C 1
ATOM 1606 O O . TYR A 1 192 ? 68.615 45.806 -76.395 1.00 95.81 192 TYR A O 1
ATOM 1614 N N . GLU A 1 193 ? 68.414 45.109 -74.276 1.00 95.00 193 GLU A N 1
ATOM 1615 C CA . GLU A 1 193 ? 68.647 46.434 -73.698 1.00 95.00 193 GLU A CA 1
ATOM 1616 C C . GLU A 1 193 ? 70.053 46.968 -73.998 1.00 95.00 193 GLU A C 1
ATOM 1618 O O . GLU A 1 193 ? 70.210 48.169 -74.247 1.00 95.00 193 GLU A O 1
ATOM 1623 N N . GLY A 1 194 ? 71.064 46.093 -74.007 1.00 95.56 194 GLY A N 1
ATOM 1624 C CA . GLY A 1 194 ? 72.427 46.409 -74.435 1.00 95.56 194 GLY A CA 1
ATOM 1625 C C . GLY A 1 194 ? 72.466 46.919 -75.877 1.00 95.56 194 GLY A C 1
ATOM 1626 O O . GLY A 1 194 ? 72.881 48.056 -76.118 1.00 95.56 194 GLY A O 1
ATOM 1627 N N . ILE A 1 195 ? 71.920 46.140 -76.815 1.00 94.50 195 ILE A N 1
ATOM 1628 C CA . ILE A 1 195 ? 71.835 46.499 -78.242 1.00 94.50 195 ILE A CA 1
ATOM 1629 C C . ILE A 1 195 ? 71.041 47.798 -78.437 1.00 94.50 195 ILE A C 1
ATOM 1631 O O . ILE A 1 195 ? 71.441 48.682 -79.197 1.00 94.50 195 ILE A O 1
ATOM 1635 N N . LYS A 1 196 ? 69.926 47.972 -77.717 1.00 94.06 196 LYS A N 1
ATOM 1636 C CA . LYS A 1 196 ? 69.115 49.198 -77.767 1.00 94.06 196 LYS A CA 1
ATOM 1637 C C . LYS A 1 196 ? 69.928 50.426 -77.348 1.00 94.06 196 LYS A C 1
ATOM 1639 O O . LYS A 1 196 ? 69.833 51.468 -78.000 1.00 94.06 196 LYS A O 1
ATOM 1644 N N . LYS A 1 197 ? 70.743 50.320 -76.290 1.00 94.44 197 LYS A N 1
ATOM 1645 C CA . LYS A 1 197 ? 71.650 51.395 -75.848 1.00 94.44 197 LYS A CA 1
ATOM 1646 C C . LYS A 1 197 ? 72.727 51.687 -76.900 1.00 94.44 197 LYS A C 1
ATOM 1648 O O . LYS A 1 197 ? 73.009 52.859 -77.153 1.00 94.44 197 LYS A O 1
ATOM 1653 N N . GLU A 1 198 ? 73.295 50.670 -77.545 1.00 91.81 198 GLU A N 1
ATOM 1654 C CA . GLU A 1 198 ? 74.273 50.835 -78.633 1.00 91.81 198 GLU A CA 1
ATOM 1655 C C . GLU A 1 198 ? 73.678 51.507 -79.876 1.00 91.81 198 GLU A C 1
ATOM 1657 O O . GLU A 1 198 ? 74.252 52.471 -80.386 1.00 91.81 198 GLU A O 1
ATOM 1662 N N . LEU A 1 199 ? 72.479 51.103 -80.308 1.00 87.00 199 LEU A N 1
ATOM 1663 C CA . LEU A 1 199 ? 71.761 51.744 -81.416 1.00 87.00 199 LEU A CA 1
ATOM 1664 C C . LEU A 1 199 ? 71.525 53.238 -81.169 1.00 87.00 199 LEU A C 1
ATOM 1666 O O . LEU A 1 199 ? 71.646 54.052 -82.088 1.00 87.00 199 LEU A O 1
ATOM 1670 N N . VAL A 1 200 ? 71.206 53.625 -79.929 1.00 88.88 200 VAL A N 1
ATOM 1671 C CA . VAL A 1 200 ? 71.060 55.040 -79.553 1.00 88.88 200 VAL A CA 1
ATOM 1672 C C . VAL A 1 200 ? 72.399 55.783 -79.644 1.00 88.88 200 VAL A C 1
ATOM 1674 O O . VAL A 1 200 ? 72.409 56.934 -80.081 1.00 88.88 200 VAL A O 1
ATOM 16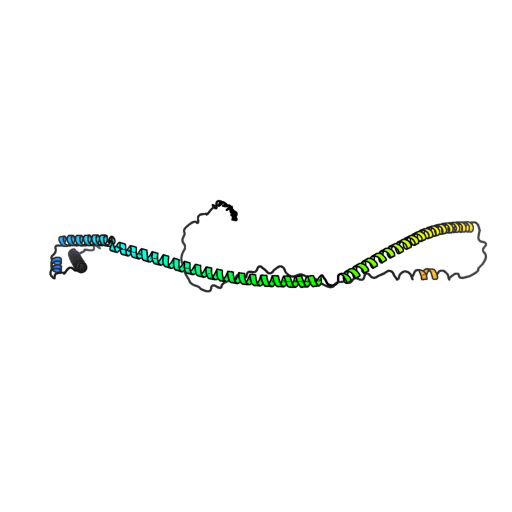77 N N . LYS A 1 201 ? 73.529 55.151 -79.294 1.00 90.25 201 LYS A N 1
ATOM 1678 C CA . LYS A 1 201 ? 74.870 55.745 -79.463 1.00 90.25 201 LYS A CA 1
ATOM 1679 C C . LYS A 1 201 ? 75.220 55.938 -80.944 1.00 90.25 201 LYS A C 1
ATOM 1681 O O . LYS A 1 201 ? 75.618 57.036 -81.322 1.00 90.25 201 LYS A O 1
ATOM 1686 N N . ILE A 1 202 ? 74.992 54.933 -81.794 1.00 84.62 202 ILE A N 1
ATOM 1687 C CA . ILE A 1 202 ? 75.250 55.015 -83.247 1.00 84.62 202 ILE A CA 1
ATOM 1688 C C . ILE A 1 202 ? 74.418 56.134 -83.895 1.00 84.62 202 ILE A C 1
ATOM 1690 O O . ILE A 1 202 ? 74.942 56.928 -84.683 1.00 84.62 202 ILE A O 1
ATOM 1694 N N . LYS A 1 203 ? 73.140 56.265 -83.506 1.00 82.56 203 LYS A N 1
ATOM 1695 C CA . LYS A 1 203 ? 72.260 57.358 -83.960 1.00 82.56 203 LYS A CA 1
ATOM 1696 C C . LYS A 1 203 ? 72.773 58.756 -83.592 1.00 82.56 203 LYS A C 1
ATOM 1698 O O . LYS A 1 203 ? 72.418 59.704 -84.282 1.00 82.56 203 LYS A O 1
ATOM 1703 N N . LYS A 1 204 ? 73.583 58.903 -82.536 1.00 78.94 204 LYS A N 1
ATOM 1704 C CA . LYS A 1 204 ? 74.201 60.187 -82.154 1.00 78.94 204 LYS A CA 1
ATOM 1705 C C . LYS A 1 204 ? 75.465 60.506 -82.959 1.00 78.94 204 LYS A C 1
ATOM 1707 O O . LYS A 1 204 ? 75.741 61.677 -83.182 1.00 78.94 204 LYS A O 1
ATOM 1712 N N . ILE A 1 205 ? 76.216 59.490 -83.389 1.00 76.00 205 ILE A N 1
ATOM 1713 C CA . ILE A 1 205 ? 77.496 59.655 -84.105 1.00 76.00 205 ILE A CA 1
ATOM 1714 C C . ILE A 1 205 ? 77.280 59.888 -85.611 1.00 76.00 205 ILE A C 1
ATOM 1716 O O . ILE A 1 205 ? 78.111 60.509 -86.266 1.00 76.00 205 ILE A O 1
ATOM 1720 N N . THR A 1 206 ? 76.143 59.457 -86.164 1.00 53.34 206 THR A N 1
ATOM 1721 C CA . THR A 1 206 ? 75.846 59.597 -87.598 1.00 53.34 206 THR A CA 1
ATOM 1722 C C . THR A 1 206 ? 74.834 60.731 -87.832 1.00 53.34 206 THR A C 1
ATOM 1724 O O . THR A 1 206 ? 73.634 60.514 -87.637 1.00 53.34 206 THR A O 1
ATOM 1727 N N . PRO A 1 207 ? 75.244 61.951 -88.238 1.00 52.97 207 PRO A N 1
ATOM 1728 C CA . PRO A 1 207 ? 74.295 63.007 -88.573 1.00 52.97 207 PRO A CA 1
ATOM 1729 C C . PRO A 1 207 ? 73.485 62.618 -89.818 1.00 52.97 207 PRO A C 1
ATOM 1731 O O . PRO A 1 207 ? 74.026 62.234 -90.855 1.00 52.97 207 PRO A O 1
ATOM 1734 N N . ARG A 1 208 ? 72.156 62.707 -89.700 1.00 47.12 208 ARG A N 1
ATOM 1735 C CA . ARG A 1 208 ? 71.188 62.404 -90.764 1.00 47.12 208 ARG A CA 1
ATOM 1736 C C . ARG A 1 208 ? 71.493 63.204 -92.040 1.00 47.12 208 ARG A C 1
ATOM 1738 O O . ARG A 1 208 ? 71.233 64.406 -92.084 1.00 47.12 208 ARG A O 1
ATOM 1745 N N . LYS A 1 209 ? 71.903 62.527 -93.119 1.00 47.25 209 LYS A N 1
ATOM 1746 C CA . LYS A 1 209 ? 71.624 63.000 -94.486 1.00 47.25 209 LYS A CA 1
ATOM 1747 C C . LYS A 1 209 ? 70.102 62.989 -94.672 1.00 47.25 209 LYS A C 1
ATOM 1749 O O . LYS A 1 209 ? 69.477 61.935 -94.578 1.00 47.25 209 LYS A O 1
ATOM 1754 N N . LYS A 1 210 ? 69.499 64.164 -94.888 1.00 54.41 210 LYS A N 1
ATOM 1755 C CA . LYS A 1 210 ? 68.098 64.289 -95.315 1.00 54.41 210 LYS A CA 1
ATOM 1756 C C . LYS A 1 210 ? 67.963 63.632 -96.692 1.00 54.41 210 LYS A C 1
ATOM 1758 O O . LYS A 1 210 ? 68.407 64.209 -97.677 1.00 54.41 210 LYS A O 1
ATOM 1763 N N . VAL A 1 211 ? 67.353 62.452 -96.753 1.00 47.75 211 VAL A N 1
ATOM 1764 C CA . VAL A 1 211 ? 66.873 61.849 -98.002 1.00 47.75 211 VAL A CA 1
ATOM 1765 C C . VAL A 1 211 ? 65.424 61.410 -97.792 1.00 47.75 211 VAL A C 1
ATOM 1767 O O . VAL A 1 211 ? 65.137 60.475 -97.055 1.00 47.75 211 VAL A O 1
ATOM 1770 N N . VAL A 1 212 ? 64.537 62.244 -98.337 1.00 39.69 212 VAL A N 1
ATOM 1771 C CA . VAL A 1 212 ? 63.341 61.938 -99.139 1.00 39.69 212 VAL A CA 1
ATOM 1772 C C . VAL A 1 212 ? 62.593 60.626 -98.836 1.00 39.69 212 VAL A C 1
ATOM 1774 O O . VAL A 1 212 ? 63.025 59.540 -99.194 1.00 39.69 212 VAL A O 1
ATOM 1777 N N . GLN A 1 213 ? 61.418 60.803 -98.222 1.00 39.00 213 GLN A N 1
ATOM 1778 C CA . GLN A 1 213 ? 60.100 60.358 -98.705 1.00 39.00 213 GLN A CA 1
ATOM 1779 C C . GLN A 1 213 ? 59.977 58.920 -99.247 1.00 39.00 213 GLN A C 1
ATOM 1781 O O . GLN A 1 213 ? 60.358 58.616 -100.371 1.00 39.00 213 GLN A O 1
ATOM 1786 N N . GLY A 1 214 ? 59.297 58.072 -98.472 1.00 39.34 214 GLY A N 1
ATOM 1787 C CA . GLY A 1 214 ? 58.801 56.772 -98.914 1.00 39.34 214 GLY A CA 1
ATOM 1788 C C . GLY A 1 214 ? 57.782 56.218 -97.925 1.00 39.34 214 GLY A C 1
ATOM 1789 O O . GLY A 1 214 ? 58.142 55.534 -96.974 1.00 39.34 214 GLY A O 1
ATOM 1790 N N . MET A 1 215 ? 56.514 56.576 -98.132 1.00 44.09 215 MET A N 1
ATOM 1791 C CA . MET A 1 215 ? 55.347 55.980 -97.481 1.00 44.09 215 MET A CA 1
ATOM 1792 C C . MET A 1 215 ? 55.340 54.460 -97.678 1.00 44.09 215 MET A C 1
ATOM 1794 O O . MET A 1 215 ? 55.121 54.020 -98.797 1.00 44.09 215 MET A O 1
ATOM 1798 N N . TYR A 1 216 ? 55.450 53.680 -96.603 1.00 48.72 216 TYR A N 1
ATOM 1799 C CA . TYR A 1 216 ? 54.787 52.378 -96.509 1.00 48.72 216 TYR A CA 1
ATOM 1800 C C . TYR A 1 216 ? 54.259 52.196 -95.088 1.00 48.72 216 TYR A C 1
ATOM 1802 O O . TYR A 1 216 ? 54.998 52.247 -94.107 1.00 48.72 216 TYR A O 1
ATOM 1810 N N . LYS A 1 217 ? 52.934 52.060 -95.009 1.00 52.75 217 LYS A N 1
ATOM 1811 C CA . LYS A 1 217 ? 52.160 51.773 -93.804 1.00 52.75 217 LYS A CA 1
ATOM 1812 C C . LYS A 1 217 ? 52.626 50.437 -93.219 1.00 52.75 217 LYS A C 1
ATOM 1814 O O . LYS A 1 217 ? 52.544 49.421 -93.901 1.00 52.75 217 LYS A O 1
ATOM 1819 N N . ILE A 1 218 ? 53.068 50.434 -91.966 1.00 50.00 218 ILE A N 1
ATOM 1820 C CA . ILE A 1 218 ? 53.223 49.218 -91.158 1.00 50.00 218 ILE A CA 1
ATOM 1821 C C . ILE A 1 218 ? 52.190 49.337 -90.039 1.00 50.00 218 ILE A C 1
ATOM 1823 O O . ILE A 1 218 ? 52.493 49.802 -88.949 1.00 50.00 218 ILE A O 1
ATOM 1827 N N . ASP A 1 219 ? 50.953 48.975 -90.376 1.00 50.16 219 ASP A N 1
ATOM 1828 C CA . ASP A 1 219 ? 49.760 49.047 -89.517 1.00 50.16 219 ASP A CA 1
ATOM 1829 C C . ASP A 1 219 ? 49.146 47.648 -89.285 1.00 50.16 219 ASP A C 1
ATOM 1831 O O . ASP A 1 219 ? 47.943 47.507 -89.106 1.00 50.16 219 ASP A O 1
ATOM 1835 N N . VAL A 1 220 ? 49.945 46.569 -89.329 1.00 52.09 220 VAL A N 1
ATOM 1836 C CA . VAL A 1 220 ? 49.396 45.189 -89.352 1.00 52.09 220 VAL A CA 1
ATOM 1837 C C . VAL A 1 220 ? 49.872 44.281 -88.208 1.00 52.09 220 VAL A C 1
ATOM 1839 O O . VAL A 1 220 ? 49.382 43.171 -88.083 1.00 52.09 220 VAL A O 1
ATOM 1842 N N . VAL A 1 221 ? 50.752 44.716 -87.298 1.00 52.78 221 VAL A N 1
ATOM 1843 C CA . VAL A 1 221 ? 51.291 43.795 -86.260 1.00 52.78 221 VAL A CA 1
ATOM 1844 C C . VAL A 1 221 ? 50.836 44.126 -84.830 1.00 52.78 221 VAL A C 1
ATOM 1846 O O . VAL A 1 221 ? 51.095 43.365 -83.905 1.00 52.78 221 VAL A O 1
ATOM 1849 N N . GLN A 1 222 ? 50.087 45.214 -84.621 1.00 51.09 222 GLN A N 1
ATOM 1850 C CA . GLN A 1 222 ? 49.615 45.592 -83.279 1.00 51.09 222 GLN A CA 1
ATOM 1851 C C . GLN A 1 222 ? 48.211 45.057 -82.928 1.00 51.09 222 GLN A C 1
ATOM 1853 O O . GLN A 1 222 ? 47.826 45.101 -81.764 1.00 51.09 222 GLN A O 1
ATOM 1858 N N . VAL A 1 223 ? 47.475 44.489 -83.893 1.00 52.03 223 VAL A N 1
ATOM 1859 C CA . VAL A 1 223 ? 46.096 43.997 -83.685 1.00 52.03 223 VAL A CA 1
ATOM 1860 C C . VAL A 1 223 ? 46.050 42.574 -83.099 1.00 52.03 223 VAL A C 1
ATOM 1862 O O . VAL A 1 223 ? 45.175 42.275 -82.288 1.00 52.03 223 VAL A O 1
ATOM 1865 N N . ASP A 1 224 ? 47.033 41.715 -83.379 1.00 50.50 224 ASP A N 1
ATOM 1866 C CA . ASP A 1 224 ? 46.973 40.309 -82.935 1.00 50.50 224 ASP A CA 1
ATOM 1867 C C . ASP A 1 224 ? 47.474 40.075 -81.493 1.00 50.50 224 ASP A C 1
ATOM 1869 O O . ASP A 1 224 ? 47.187 39.037 -80.884 1.00 50.50 224 ASP A O 1
ATOM 1873 N N . PHE A 1 225 ? 48.169 41.049 -80.890 1.00 50.91 225 PHE A N 1
ATOM 1874 C CA . PHE A 1 225 ? 48.631 40.933 -79.500 1.00 50.91 225 PHE A CA 1
ATOM 1875 C C . PHE A 1 225 ? 47.538 41.295 -78.478 1.00 50.91 225 PHE A C 1
ATOM 1877 O O . PHE A 1 225 ? 47.470 40.689 -77.407 1.00 50.91 225 PHE A O 1
ATOM 1884 N N . GLU A 1 226 ? 46.625 42.215 -78.809 1.00 51.31 226 GLU A N 1
ATOM 1885 C CA . GLU A 1 226 ? 45.491 42.549 -77.932 1.00 51.31 226 GLU A CA 1
ATOM 1886 C C . GLU A 1 226 ? 44.326 41.552 -78.059 1.00 51.31 226 GLU A C 1
ATOM 1888 O O . GLU A 1 226 ? 43.663 41.266 -77.060 1.00 51.31 226 GLU A O 1
ATOM 1893 N N . ALA A 1 227 ? 44.147 40.909 -79.221 1.00 53.62 227 ALA A N 1
ATOM 1894 C CA . ALA A 1 227 ? 43.151 39.844 -79.404 1.00 53.62 227 ALA A CA 1
ATOM 1895 C C . ALA A 1 227 ? 43.473 38.549 -78.624 1.00 53.62 227 ALA A C 1
ATOM 1897 O O . ALA A 1 227 ? 42.580 37.751 -78.336 1.00 53.62 227 ALA A O 1
ATOM 1898 N N . SER A 1 228 ? 44.734 38.348 -78.229 1.00 51.72 228 SER A N 1
ATOM 1899 C CA . SER A 1 228 ? 45.174 37.161 -77.477 1.00 51.72 228 SER A CA 1
ATOM 1900 C C . SER A 1 228 ? 45.076 37.331 -75.954 1.00 51.72 228 SER A C 1
ATOM 1902 O O . SER A 1 228 ? 45.090 36.345 -75.216 1.00 51.72 228 SER A O 1
ATOM 1904 N N . LYS A 1 229 ? 44.925 38.566 -75.455 1.00 49.84 229 LYS A N 1
ATOM 1905 C CA . LYS A 1 229 ? 44.791 38.849 -74.013 1.00 49.84 229 LYS A CA 1
ATOM 1906 C C . LYS A 1 229 ? 43.351 38.688 -73.501 1.00 49.84 229 LYS A C 1
ATOM 1908 O O . LYS A 1 229 ? 43.153 38.528 -72.302 1.00 49.84 229 LYS A O 1
ATOM 1913 N N . SER A 1 230 ? 42.359 38.665 -74.394 1.00 50.75 230 SER A N 1
ATOM 1914 C CA . SER A 1 230 ? 40.930 38.551 -74.060 1.00 50.75 230 SER A CA 1
ATOM 1915 C C . SER A 1 230 ? 40.357 37.126 -74.123 1.00 50.75 230 SER A C 1
ATOM 1917 O O . SER A 1 230 ? 39.193 36.936 -73.782 1.00 50.75 230 SER A O 1
ATOM 1919 N N . ARG A 1 231 ? 41.145 36.104 -74.500 1.00 49.91 231 ARG A N 1
ATOM 1920 C CA . ARG A 1 231 ? 40.681 34.697 -74.542 1.00 49.91 231 ARG A CA 1
ATOM 1921 C C . ARG A 1 231 ? 41.084 33.821 -73.350 1.00 49.91 231 ARG A C 1
ATOM 1923 O O . ARG A 1 231 ? 40.539 32.735 -73.218 1.00 49.91 231 ARG A O 1
ATOM 1930 N N . ASN A 1 232 ? 41.936 34.299 -72.439 1.00 48.72 232 ASN A N 1
ATOM 1931 C CA . ASN A 1 232 ? 42.390 33.516 -71.274 1.00 48.72 232 ASN A CA 1
ATOM 1932 C C . ASN A 1 232 ? 41.751 33.927 -69.930 1.00 48.72 232 ASN A C 1
ATOM 1934 O O . ASN A 1 232 ? 42.269 33.568 -68.877 1.00 48.72 232 ASN A O 1
ATOM 1938 N N . SER A 1 233 ? 40.628 34.657 -69.929 1.00 46.94 233 SER A N 1
ATOM 1939 C CA . SER A 1 233 ? 39.966 35.115 -68.691 1.00 46.94 233 SER A CA 1
ATOM 1940 C C . SER A 1 233 ? 38.601 34.473 -68.401 1.00 46.94 233 SER A C 1
ATOM 1942 O O . SER A 1 233 ? 37.853 35.022 -67.597 1.00 46.94 233 SER A O 1
ATOM 1944 N N . LEU A 1 234 ? 38.242 33.351 -69.039 1.00 51.81 234 LEU A N 1
ATOM 1945 C CA . LEU A 1 234 ? 36.866 32.827 -68.990 1.00 51.81 234 LEU A CA 1
ATOM 1946 C C . LEU A 1 234 ? 36.692 31.365 -68.548 1.00 51.81 234 LEU A C 1
ATOM 1948 O O . LEU A 1 234 ? 35.603 30.843 -68.725 1.00 51.81 234 LEU A O 1
ATOM 1952 N N . ASP A 1 235 ? 37.680 30.736 -67.899 1.00 47.66 235 ASP A N 1
ATOM 1953 C CA . ASP A 1 235 ? 37.506 29.353 -67.400 1.00 47.66 235 ASP A CA 1
ATOM 1954 C C . ASP A 1 235 ? 38.073 29.064 -65.996 1.00 47.66 235 ASP A C 1
ATOM 1956 O O . ASP A 1 235 ? 38.377 27.930 -65.638 1.00 47.66 235 ASP A O 1
ATOM 1960 N N . SER A 1 236 ? 38.157 30.079 -65.131 1.00 47.88 236 SER A N 1
ATOM 1961 C CA . SER A 1 236 ? 38.434 29.862 -63.701 1.00 47.88 236 SER A CA 1
ATOM 1962 C C . SER A 1 236 ? 37.456 30.618 -62.808 1.00 47.88 236 SER A C 1
ATOM 1964 O O . SER A 1 236 ? 37.830 31.490 -62.027 1.00 47.88 236 SER A O 1
ATOM 1966 N N . SER A 1 237 ? 36.176 30.263 -62.898 1.00 46.00 237 SER A N 1
ATOM 1967 C CA . SER A 1 237 ? 35.250 30.453 -61.778 1.00 46.00 237 SER A CA 1
ATOM 1968 C C . SER A 1 237 ? 34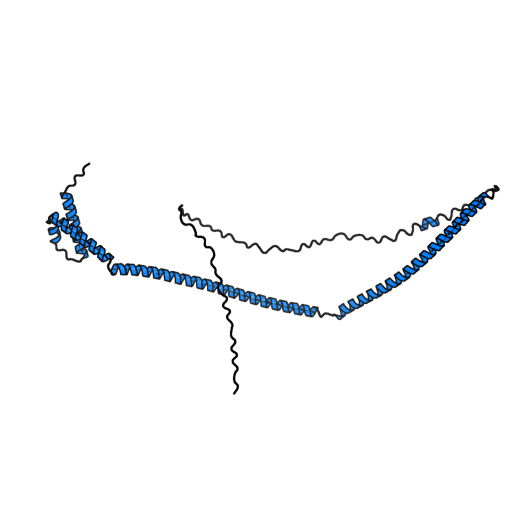.293 29.267 -61.693 1.00 46.00 237 SER A C 1
ATOM 1970 O O . SER A 1 237 ? 33.117 29.331 -62.041 1.00 46.00 237 SER A O 1
ATOM 1972 N N . GLY A 1 238 ? 34.831 28.152 -61.189 1.00 49.28 238 GLY A N 1
ATOM 1973 C CA . GLY A 1 238 ? 34.051 27.088 -60.567 1.00 49.28 238 GLY A CA 1
ATOM 1974 C C . GLY A 1 238 ? 33.303 27.656 -59.366 1.00 49.28 238 GLY A C 1
ATOM 1975 O O . GLY A 1 238 ? 33.787 27.657 -58.239 1.00 49.28 238 GLY A O 1
ATOM 1976 N N . SER A 1 239 ? 32.138 28.209 -59.681 1.00 45.84 239 SER A N 1
ATOM 1977 C CA . SER A 1 239 ? 31.079 28.720 -58.830 1.00 45.84 239 SER A CA 1
ATOM 1978 C C . SER A 1 239 ? 30.833 27.834 -57.604 1.00 45.84 239 SER A C 1
ATOM 1980 O O . SER A 1 239 ? 30.064 26.875 -57.653 1.00 45.84 239 SER A O 1
ATOM 1982 N N . LEU A 1 240 ? 31.397 28.239 -56.465 1.00 52.62 240 LEU A N 1
ATOM 1983 C CA . LEU A 1 240 ? 30.964 27.842 -55.124 1.00 52.62 240 LEU A CA 1
ATOM 1984 C C . LEU A 1 240 ? 29.661 28.602 -54.797 1.00 52.62 240 LEU A C 1
ATOM 1986 O O . LEU A 1 240 ? 29.596 29.444 -53.904 1.00 52.62 240 LEU A O 1
ATOM 1990 N N . ARG A 1 241 ? 28.611 28.366 -55.598 1.00 47.28 241 ARG A N 1
ATOM 1991 C CA . ARG A 1 241 ? 27.262 28.865 -55.311 1.00 47.28 241 ARG A CA 1
ATOM 1992 C C . ARG A 1 241 ? 26.659 28.005 -54.216 1.00 47.28 241 ARG A C 1
ATOM 1994 O O . ARG A 1 241 ? 26.516 26.793 -54.357 1.00 47.28 241 ARG A O 1
ATOM 2001 N N . GLY A 1 242 ? 26.324 28.686 -53.129 1.00 47.53 242 GLY A N 1
ATOM 2002 C CA . GLY A 1 242 ? 25.730 28.116 -51.940 1.00 47.53 242 GLY A CA 1
ATOM 2003 C C . GLY A 1 242 ? 24.420 27.388 -52.210 1.00 47.53 242 GLY A C 1
ATOM 2004 O O . GLY A 1 242 ? 23.509 27.900 -52.861 1.00 47.53 242 GLY A O 1
ATOM 2005 N N . TYR A 1 243 ? 24.313 26.222 -51.589 1.00 49.75 243 TYR A N 1
ATOM 2006 C CA . TYR A 1 243 ? 23.034 25.689 -51.164 1.00 49.75 243 TYR A CA 1
ATOM 2007 C C . TYR A 1 243 ? 22.721 26.280 -49.796 1.00 49.75 243 TYR A C 1
ATOM 2009 O O . TYR A 1 243 ? 23.170 25.799 -48.757 1.00 49.75 243 TYR A O 1
ATOM 2017 N N . GLY A 1 244 ? 21.968 27.377 -49.826 1.00 49.09 244 GLY A N 1
ATOM 2018 C CA . GLY A 1 244 ? 21.257 27.863 -48.661 1.00 49.09 244 GLY A CA 1
ATOM 2019 C C . GLY A 1 244 ? 20.198 26.856 -48.210 1.00 49.09 244 GLY A C 1
ATOM 2020 O O . GLY A 1 244 ? 19.507 26.242 -49.021 1.00 49.09 244 GLY A O 1
ATOM 2021 N N . ASN A 1 245 ? 20.086 26.746 -46.889 1.00 50.50 245 ASN A N 1
ATOM 2022 C CA . ASN A 1 245 ? 18.869 26.504 -46.121 1.00 50.50 245 ASN A CA 1
ATOM 2023 C C . ASN A 1 245 ? 17.878 25.453 -46.638 1.00 50.50 245 ASN A C 1
ATOM 2025 O O . ASN A 1 245 ? 16.968 25.748 -47.411 1.00 50.50 245 ASN A O 1
ATOM 2029 N N . ARG A 1 246 ? 17.893 24.290 -45.977 1.00 47.38 246 ARG A N 1
ATOM 2030 C CA . ARG A 1 246 ? 16.646 23.645 -45.547 1.00 47.38 246 ARG A CA 1
ATOM 2031 C C . ARG A 1 246 ? 16.744 23.240 -44.082 1.00 47.38 246 ARG A C 1
ATOM 2033 O O . ARG A 1 246 ? 17.430 22.292 -43.726 1.00 47.38 246 ARG A O 1
ATOM 2040 N N . ASN A 1 247 ? 16.035 24.009 -43.261 1.00 53.62 247 ASN A N 1
ATOM 2041 C CA . ASN A 1 247 ? 15.239 23.565 -42.122 1.00 53.62 247 ASN A CA 1
ATOM 2042 C C . ASN A 1 247 ? 15.484 22.128 -41.640 1.00 53.62 247 ASN A C 1
ATOM 2044 O O . ASN A 1 247 ? 14.966 21.176 -42.222 1.00 53.62 247 ASN A O 1
ATOM 2048 N N . LYS A 1 248 ? 16.116 22.001 -40.473 1.00 47.91 248 LYS A N 1
ATOM 2049 C CA . LYS A 1 248 ? 15.712 21.007 -39.472 1.00 47.91 248 LYS A CA 1
ATOM 2050 C C . LYS A 1 248 ? 16.123 21.480 -38.078 1.00 47.91 248 LYS A C 1
ATOM 2052 O O . LYS A 1 248 ? 17.077 20.997 -37.483 1.00 47.91 248 LYS A O 1
ATOM 2057 N N . LYS A 1 249 ? 15.331 22.411 -37.532 1.00 51.34 249 LYS A N 1
ATOM 2058 C CA . LYS A 1 249 ? 15.058 22.420 -36.091 1.00 51.34 249 LYS A CA 1
ATOM 2059 C C . LYS A 1 249 ? 14.408 21.072 -35.767 1.00 51.34 249 LYS A C 1
ATOM 2061 O O . LYS A 1 249 ? 13.203 20.909 -35.921 1.00 51.34 249 LYS A O 1
ATOM 2066 N N . ARG A 1 250 ? 15.214 20.089 -35.377 1.00 45.72 250 ARG A N 1
ATOM 2067 C CA . ARG A 1 250 ? 14.755 19.047 -34.463 1.00 45.72 250 ARG A CA 1
ATOM 2068 C C . ARG A 1 250 ? 15.045 19.570 -33.065 1.00 45.72 250 ARG A C 1
ATOM 2070 O O . ARG A 1 250 ? 16.125 19.370 -32.531 1.00 45.72 250 ARG A O 1
ATOM 2077 N N . CYS A 1 251 ? 14.068 20.282 -32.515 1.00 45.72 251 CYS A N 1
ATOM 2078 C CA . CYS A 1 251 ? 13.819 20.182 -31.090 1.00 45.72 251 CYS A CA 1
ATOM 2079 C C . CYS A 1 251 ? 13.334 18.742 -30.876 1.00 45.72 251 CYS A C 1
ATOM 2081 O O . CYS A 1 251 ? 12.206 18.420 -31.240 1.00 45.72 251 CYS A O 1
ATOM 2083 N N . SER A 1 252 ? 14.198 17.853 -30.392 1.00 45.12 252 SER A N 1
ATOM 2084 C CA . SER A 1 252 ? 13.721 16.740 -29.570 1.00 45.12 252 SER A CA 1
ATOM 2085 C C . SER A 1 252 ? 13.102 17.402 -28.329 1.00 45.12 252 SER A C 1
ATOM 2087 O O . SER A 1 252 ? 13.772 18.201 -27.682 1.00 45.12 252 SER A O 1
ATOM 2089 N N . PHE A 1 253 ? 11.777 17.352 -28.126 1.00 44.50 253 PHE A N 1
ATOM 2090 C CA . PHE A 1 253 ? 11.107 16.243 -27.427 1.00 44.50 253 PHE A CA 1
ATOM 2091 C C . PHE A 1 253 ? 12.004 15.815 -26.258 1.00 44.50 253 PHE A C 1
ATOM 2093 O O . PHE A 1 253 ? 12.987 15.125 -26.479 1.00 44.50 253 PHE A O 1
ATOM 2100 N N . GLY A 1 254 ? 11.850 16.323 -25.044 1.00 43.06 254 GLY A N 1
ATOM 2101 C CA . GLY A 1 254 ? 10.608 16.459 -24.294 1.00 43.06 254 GLY A CA 1
ATOM 2102 C C . GLY A 1 254 ? 10.830 15.726 -22.972 1.00 43.06 254 GLY A C 1
ATOM 2103 O O . GLY A 1 254 ? 10.164 14.740 -22.703 1.00 43.06 254 GLY A O 1
ATOM 2104 N N . GLU A 1 255 ? 11.837 16.150 -22.204 1.00 44.72 255 GLU A N 1
ATOM 2105 C CA . GLU A 1 255 ? 12.014 15.756 -20.801 1.00 44.72 255 GLU A CA 1
ATOM 2106 C C . GLU A 1 255 ? 11.318 16.806 -19.941 1.00 44.72 255 GLU A C 1
ATOM 2108 O O . GLU A 1 255 ? 11.915 17.777 -19.481 1.00 44.72 255 GLU A O 1
ATOM 2113 N N . SER A 1 256 ? 10.001 16.698 -19.840 1.00 52.97 256 SER A N 1
ATOM 2114 C CA . SER A 1 256 ? 9.201 17.345 -18.797 1.00 52.97 256 SER A CA 1
ATOM 2115 C C . SER A 1 256 ? 7.789 16.815 -18.946 1.00 52.97 256 SER A C 1
ATOM 2117 O O . SER A 1 256 ? 7.002 17.417 -19.653 1.00 52.97 256 SER A O 1
ATOM 2119 N N . ASP A 1 257 ? 7.517 15.655 -18.350 1.00 50.78 257 ASP A N 1
ATOM 2120 C CA . ASP A 1 257 ? 6.170 15.247 -17.930 1.00 50.78 257 ASP A CA 1
ATOM 2121 C C . ASP A 1 257 ? 6.269 13.980 -17.071 1.00 50.78 257 ASP A C 1
ATOM 2123 O O . ASP A 1 257 ? 5.892 12.887 -17.474 1.00 50.78 257 ASP A O 1
ATOM 2127 N N . PHE A 1 258 ? 6.816 14.125 -15.863 1.00 49.09 258 PHE A N 1
ATOM 2128 C CA . PHE A 1 258 ? 6.602 13.165 -14.776 1.00 49.09 258 PHE A CA 1
ATOM 2129 C C . PHE A 1 258 ? 6.722 13.863 -13.420 1.00 49.09 258 PHE A C 1
ATOM 2131 O O . PHE A 1 258 ? 7.502 13.459 -12.578 1.00 49.09 258 PHE A O 1
ATOM 2138 N N . GLU A 1 259 ? 5.968 14.947 -13.207 1.00 49.72 259 GLU A N 1
ATOM 2139 C CA . GLU A 1 259 ? 5.704 15.457 -11.850 1.00 49.72 259 GLU A CA 1
ATOM 2140 C C . GLU A 1 259 ? 4.528 16.452 -11.835 1.00 49.72 259 GLU A C 1
ATOM 2142 O O . GLU A 1 259 ? 4.635 17.633 -11.518 1.00 49.72 259 GLU A O 1
ATOM 2147 N N . ARG A 1 260 ? 3.338 15.953 -12.175 1.00 44.22 260 ARG A N 1
ATOM 2148 C CA . ARG A 1 260 ? 2.088 16.468 -11.602 1.00 44.22 260 ARG A CA 1
ATOM 2149 C C . ARG A 1 260 ? 1.250 15.287 -11.159 1.00 44.22 260 ARG A C 1
ATOM 2151 O O . ARG A 1 260 ? 0.330 14.854 -11.845 1.00 44.22 260 ARG A O 1
ATOM 2158 N N . LEU A 1 261 ? 1.579 14.785 -9.972 1.00 44.12 261 LEU A N 1
ATOM 2159 C CA . LEU A 1 261 ? 0.600 14.105 -9.142 1.00 44.12 261 LEU A CA 1
ATOM 2160 C C . LEU A 1 261 ? -0.537 15.098 -8.896 1.00 44.12 261 LEU A C 1
ATOM 2162 O O . LEU A 1 261 ? -0.425 16.033 -8.102 1.00 44.12 261 LEU A O 1
ATOM 2166 N N . ALA A 1 262 ? -1.613 14.917 -9.653 1.00 41.06 262 ALA A N 1
ATOM 2167 C CA . ALA A 1 262 ? -2.900 15.509 -9.380 1.00 41.06 262 ALA A CA 1
ATOM 2168 C C . ALA A 1 262 ? -3.376 14.978 -8.022 1.00 41.06 262 ALA A C 1
ATOM 2170 O O . ALA A 1 262 ? -3.959 13.902 -7.922 1.00 41.06 262 ALA A O 1
ATOM 2171 N N . PHE A 1 263 ? -3.111 15.738 -6.961 1.00 43.44 263 PHE A N 1
ATOM 2172 C CA . PHE A 1 263 ? -3.938 15.672 -5.769 1.00 43.44 263 PHE A CA 1
ATOM 2173 C C . PHE A 1 263 ? -5.306 16.233 -6.142 1.00 43.44 263 PHE A C 1
ATOM 2175 O O . PHE A 1 263 ? -5.487 17.440 -6.301 1.00 43.44 263 PHE A O 1
ATOM 2182 N N . SER A 1 264 ? -6.267 15.336 -6.317 1.00 43.41 264 SER A N 1
ATOM 2183 C CA . SER A 1 264 ? -7.684 15.661 -6.376 1.00 43.41 264 SER A CA 1
ATOM 2184 C C . SER A 1 264 ? -8.069 16.424 -5.102 1.00 43.41 264 SER A C 1
ATOM 2186 O O . SER A 1 264 ? -7.887 15.883 -4.007 1.00 43.41 264 SER A O 1
ATOM 2188 N N . PRO A 1 265 ? -8.636 17.641 -5.175 1.00 48.75 265 PRO A N 1
ATOM 2189 C CA . PRO A 1 265 ? -9.320 18.199 -4.027 1.00 48.75 265 PRO A CA 1
ATOM 2190 C C . PRO A 1 265 ? -10.633 17.430 -3.864 1.00 48.75 265 PRO A C 1
ATOM 2192 O O . PRO A 1 265 ? -11.574 17.585 -4.644 1.00 48.75 265 PRO A O 1
ATOM 2195 N N . ILE A 1 266 ? -10.683 16.569 -2.848 1.00 47.50 266 ILE A N 1
ATOM 2196 C CA . ILE A 1 266 ? -11.935 16.023 -2.328 1.00 47.50 266 ILE A CA 1
ATOM 2197 C C . ILE A 1 266 ? -12.779 17.222 -1.890 1.00 47.50 266 ILE A C 1
ATOM 2199 O O . ILE A 1 266 ? -12.473 17.889 -0.901 1.00 47.50 266 ILE A O 1
ATOM 2203 N N . LYS A 1 267 ? -13.839 17.503 -2.651 1.00 45.38 267 LYS A N 1
ATOM 2204 C CA . LYS A 1 267 ? -14.920 18.391 -2.230 1.00 45.38 267 LYS A CA 1
ATOM 2205 C C . LYS A 1 267 ? -15.560 17.783 -0.982 1.00 45.38 267 LYS A C 1
ATOM 2207 O O . LYS A 1 267 ? -16.226 16.756 -1.067 1.00 45.38 267 LYS A O 1
ATOM 2212 N N . LYS A 1 268 ? -15.329 18.405 0.174 1.00 49.00 268 LYS A N 1
ATOM 2213 C CA . LYS A 1 268 ? -16.152 18.225 1.371 1.00 49.00 268 LYS A CA 1
ATOM 2214 C C . LYS A 1 268 ? -17.200 19.329 1.378 1.00 49.00 268 LYS A C 1
ATOM 2216 O O . LYS A 1 268 ? -16.968 20.406 1.916 1.00 49.00 268 LYS A O 1
ATOM 2221 N N . ASP A 1 269 ? -18.341 19.027 0.776 1.00 43.56 269 ASP A N 1
ATOM 2222 C CA . ASP A 1 269 ? -19.598 19.662 1.145 1.00 43.56 269 ASP A CA 1
ATOM 2223 C C . ASP A 1 269 ? -20.138 18.922 2.367 1.00 43.56 269 ASP A C 1
ATOM 2225 O O . ASP A 1 269 ? -20.506 17.756 2.265 1.00 43.56 269 ASP A O 1
ATOM 2229 N N . SER A 1 270 ? -20.152 19.593 3.518 1.00 45.62 270 SER A N 1
ATOM 2230 C CA . SER A 1 270 ? -21.204 19.440 4.531 1.00 45.62 270 SER A CA 1
ATOM 2231 C C . SER A 1 270 ? -20.906 20.356 5.714 1.00 45.62 270 SER A C 1
ATOM 2233 O O . SER A 1 270 ? -20.065 20.078 6.569 1.00 45.62 270 SER A O 1
ATOM 2235 N N . SER A 1 271 ? -21.639 21.460 5.725 1.00 46.78 271 SER A N 1
ATOM 2236 C CA . SER A 1 271 ? -21.962 22.289 6.874 1.00 46.78 271 SER A CA 1
ATOM 2237 C C . SER A 1 271 ? -22.473 21.458 8.055 1.00 46.78 271 SER A C 1
ATOM 2239 O O . SER A 1 271 ? -23.490 20.778 7.931 1.00 46.78 271 SER A O 1
ATOM 2241 N N . ALA A 1 272 ? -21.837 21.595 9.215 1.00 43.16 272 ALA A N 1
ATOM 2242 C CA . ALA A 1 272 ? -22.493 21.419 10.504 1.00 43.16 272 ALA A CA 1
ATOM 2243 C C . ALA A 1 272 ? -21.768 22.275 11.547 1.00 43.16 272 ALA A C 1
ATOM 2245 O O . ALA A 1 272 ? -20.596 22.085 11.858 1.00 43.16 272 ALA A O 1
ATOM 2246 N N . THR A 1 273 ? -22.504 23.265 12.027 1.00 49.31 273 THR A N 1
ATOM 2247 C CA . THR A 1 273 ? -22.238 24.136 13.166 1.00 49.31 273 THR A CA 1
ATOM 2248 C C . THR A 1 273 ? -21.814 23.369 14.414 1.00 49.31 273 THR A C 1
ATOM 2250 O O . THR A 1 273 ? -22.557 22.503 14.864 1.00 49.31 273 THR A O 1
ATOM 2253 N N . LEU A 1 274 ? -20.721 23.793 15.047 1.00 40.09 274 LEU A N 1
ATOM 2254 C CA . LEU A 1 274 ? -20.545 23.703 16.495 1.00 40.09 274 LEU A CA 1
ATOM 2255 C C . LEU A 1 274 ? -19.667 24.875 16.945 1.00 40.09 274 LEU A C 1
ATOM 2257 O O . LEU A 1 274 ? -18.515 25.014 16.542 1.00 40.09 274 LEU A O 1
ATOM 2261 N N . LYS A 1 275 ? -20.301 25.763 17.713 1.00 55.69 275 LYS A N 1
ATOM 2262 C CA . LYS A 1 275 ? -19.657 26.767 18.558 1.00 55.69 275 LYS A CA 1
ATOM 2263 C C . LYS A 1 275 ? -18.859 26.061 19.660 1.00 55.69 275 LYS A C 1
ATOM 2265 O O . LYS A 1 275 ? -19.100 24.879 19.906 1.00 55.69 275 LYS A O 1
ATOM 2270 N N . ASN A 1 276 ? -18.014 26.847 20.327 1.00 42.09 276 ASN A N 1
ATOM 2271 C CA . ASN A 1 276 ? -17.286 26.610 21.579 1.00 42.09 276 ASN A CA 1
ATOM 2272 C C . ASN A 1 276 ? -15.781 26.519 21.329 1.00 42.09 276 ASN A C 1
ATOM 2274 O O . ASN A 1 276 ? -15.338 25.866 20.392 1.00 42.09 276 ASN A O 1
ATOM 2278 N N . ASP A 1 277 ? -14.911 27.038 22.172 1.00 44.78 277 ASP A N 1
ATOM 2279 C CA . ASP A 1 277 ? -14.938 28.115 23.158 1.00 44.78 277 ASP A CA 1
ATOM 2280 C C . ASP A 1 277 ? -13.455 28.252 23.512 1.00 44.78 277 ASP A C 1
ATOM 2282 O O . ASP A 1 277 ? -12.726 27.256 23.591 1.00 44.78 277 ASP A O 1
ATOM 2286 N N . ASP A 1 278 ? -12.998 29.480 23.697 1.00 44.53 278 ASP A N 1
ATOM 2287 C CA . ASP A 1 278 ? -11.647 29.759 24.148 1.00 44.53 278 ASP A CA 1
ATOM 2288 C C . ASP A 1 278 ? -11.432 29.187 25.555 1.00 44.53 278 ASP A C 1
ATOM 2290 O O . ASP A 1 278 ? -12.144 29.542 26.491 1.00 44.53 278 ASP A O 1
ATOM 2294 N N . SER A 1 279 ? -10.413 28.344 25.742 1.00 48.12 279 SER A N 1
ATOM 2295 C CA . SER A 1 279 ? -9.479 28.470 26.874 1.00 48.12 279 SER A CA 1
ATOM 2296 C C . SER A 1 279 ? -8.390 27.392 26.874 1.00 48.12 279 SER A C 1
ATOM 2298 O O . SER A 1 279 ? -8.644 26.195 26.879 1.00 48.12 279 SER A O 1
ATOM 2300 N N . ASN A 1 280 ? -7.147 27.882 26.895 1.00 46.41 280 ASN A N 1
ATOM 2301 C CA . ASN A 1 280 ? -5.999 27.414 27.675 1.00 46.41 280 ASN A CA 1
ATOM 2302 C C . ASN A 1 280 ? -5.990 25.948 28.148 1.00 46.41 280 ASN A C 1
ATOM 2304 O O . ASN A 1 280 ? -6.750 25.610 29.044 1.00 46.41 280 ASN A O 1
ATOM 2308 N N . PHE A 1 281 ? -4.977 25.168 27.747 1.00 39.06 281 PHE A N 1
ATOM 2309 C CA . PHE A 1 281 ? -3.904 24.694 28.645 1.00 39.06 281 PHE A CA 1
ATOM 2310 C C . PHE A 1 281 ? -2.965 23.689 27.940 1.00 39.06 281 PHE A C 1
ATOM 2312 O O . PHE A 1 281 ? -3.387 22.885 27.121 1.00 39.06 281 PHE A O 1
ATOM 2319 N N . LEU A 1 282 ? -1.699 23.701 28.380 1.00 42.25 282 LEU A N 1
ATOM 2320 C CA . LEU A 1 282 ? -0.641 22.683 28.227 1.00 42.25 282 LEU A CA 1
ATOM 2321 C C . LEU A 1 282 ? 0.323 22.771 27.028 1.00 42.25 282 LEU A C 1
ATOM 2323 O O . LEU A 1 282 ? 0.159 22.205 25.953 1.00 42.25 282 LEU A O 1
ATOM 2327 N N . LYS A 1 283 ? 1.444 23.423 27.360 1.00 42.19 283 LYS A N 1
ATOM 2328 C CA . LYS A 1 283 ? 2.806 23.259 26.841 1.00 42.19 283 LYS A CA 1
ATOM 2329 C C . LYS A 1 283 ? 3.128 21.805 26.457 1.00 42.19 283 LYS A C 1
ATOM 2331 O O . LYS A 1 283 ? 3.100 20.918 27.307 1.00 42.19 283 LYS A O 1
ATOM 2336 N N . ALA A 1 284 ? 3.550 21.597 25.213 1.00 47.06 284 ALA A N 1
ATOM 2337 C CA . ALA A 1 284 ? 4.201 20.366 24.776 1.00 47.06 284 ALA A CA 1
ATOM 2338 C C . ALA A 1 284 ? 5.660 20.316 25.283 1.00 47.06 284 ALA A C 1
ATOM 2340 O O . ALA A 1 284 ? 6.380 21.311 25.144 1.00 47.06 284 ALA A O 1
ATOM 2341 N N . PRO A 1 285 ? 6.140 19.194 25.851 1.00 53.19 285 PRO A N 1
ATOM 2342 C CA . PRO A 1 285 ? 7.551 19.027 26.159 1.00 53.19 285 PRO A CA 1
ATOM 2343 C C . PRO A 1 285 ? 8.333 18.586 24.916 1.00 53.19 285 PRO A C 1
ATOM 2345 O O . PRO A 1 285 ? 7.911 17.731 24.138 1.00 53.19 285 PRO A O 1
ATOM 2348 N N . ALA A 1 286 ? 9.511 19.184 24.764 1.00 48.62 286 ALA A N 1
ATOM 2349 C CA . ALA A 1 286 ? 10.506 18.857 23.760 1.00 48.62 286 ALA A CA 1
ATOM 2350 C C . ALA A 1 286 ? 11.042 17.427 23.949 1.00 48.62 286 ALA A C 1
ATOM 2352 O O . ALA A 1 286 ? 11.729 17.141 24.928 1.00 48.62 286 ALA A O 1
ATOM 2353 N N . TRP A 1 287 ? 10.800 16.548 22.978 1.00 49.69 287 TRP A N 1
ATOM 2354 C CA . TRP A 1 287 ? 11.482 15.258 22.892 1.00 49.69 287 TRP A CA 1
ATOM 2355 C C . TRP A 1 287 ? 12.807 15.437 22.145 1.00 49.69 287 TRP A C 1
ATOM 2357 O O . TRP A 1 287 ? 12.871 15.400 20.918 1.00 49.69 287 TRP A O 1
ATOM 2367 N N . ARG A 1 288 ? 13.881 15.665 22.912 1.00 46.72 288 ARG A N 1
ATOM 2368 C CA . ARG A 1 288 ? 15.267 15.499 22.460 1.00 46.72 288 ARG A CA 1
ATOM 2369 C C . ARG A 1 288 ? 15.663 14.021 22.537 1.00 46.72 288 ARG A C 1
ATOM 2371 O O . ARG A 1 288 ? 15.541 13.402 23.584 1.00 46.72 288 ARG A O 1
ATOM 2378 N N . ASN A 1 289 ? 16.202 13.527 21.425 1.00 49.38 289 ASN A N 1
ATOM 2379 C CA . ASN A 1 289 ? 17.329 12.598 21.290 1.00 49.38 289 ASN A CA 1
ATOM 2380 C C . ASN A 1 289 ? 17.575 11.565 22.404 1.00 49.38 289 ASN A C 1
ATOM 2382 O O . ASN A 1 289 ? 18.261 11.854 23.381 1.00 49.38 289 ASN A O 1
ATOM 2386 N N . ALA A 1 290 ? 17.199 10.313 22.134 1.00 46.91 290 ALA A N 1
ATOM 2387 C CA . ALA A 1 290 ? 17.948 9.136 22.576 1.00 46.91 290 ALA A CA 1
ATOM 2388 C C . ALA A 1 290 ? 17.557 7.905 21.737 1.00 46.91 290 ALA A C 1
ATOM 2390 O O . ALA A 1 290 ? 16.688 7.128 22.121 1.00 46.91 290 ALA A O 1
ATOM 2391 N N . ARG A 1 291 ? 18.221 7.680 20.598 1.00 45.56 291 ARG A N 1
ATOM 2392 C CA . ARG A 1 291 ? 18.391 6.315 20.081 1.00 45.56 291 ARG A CA 1
ATOM 2393 C C . ARG A 1 291 ? 19.871 5.986 20.096 1.00 45.56 291 ARG A C 1
ATOM 2395 O O . ARG A 1 291 ? 20.640 6.417 19.246 1.00 45.56 291 ARG A O 1
ATOM 2402 N N . LYS A 1 292 ? 20.231 5.278 21.166 1.00 50.59 292 LYS A N 1
ATOM 2403 C CA . LYS A 1 292 ? 21.481 4.551 21.325 1.00 50.59 292 LYS A CA 1
ATOM 2404 C C . LYS A 1 292 ? 21.543 3.451 20.266 1.00 50.59 292 LYS A C 1
ATOM 2406 O O . LYS A 1 292 ? 20.524 2.843 19.937 1.00 50.59 292 LYS A O 1
ATOM 2411 N N . SER A 1 293 ? 22.750 3.245 19.758 1.00 48.16 293 SER A N 1
ATOM 2412 C CA . SER A 1 293 ? 23.176 2.112 18.950 1.00 48.16 293 SER A CA 1
ATOM 2413 C C . SER A 1 293 ? 22.683 0.797 19.550 1.00 48.16 293 SER A C 1
ATOM 2415 O O . SER A 1 293 ? 22.968 0.504 20.710 1.00 48.16 293 SER A O 1
ATOM 2417 N N . VAL A 1 294 ? 21.954 0.019 18.754 1.00 55.53 294 VAL A N 1
ATOM 2418 C CA . VAL A 1 294 ? 21.721 -1.400 19.026 1.00 55.53 294 VAL A CA 1
ATOM 2419 C C . VAL A 1 294 ? 22.769 -2.170 18.243 1.00 55.53 294 VAL A C 1
ATOM 2421 O O . VAL A 1 294 ? 22.911 -1.991 17.033 1.00 55.53 294 VAL A O 1
ATOM 2424 N N . ASP A 1 295 ? 23.521 -2.967 18.987 1.00 50.53 295 ASP A N 1
ATOM 2425 C CA . ASP A 1 295 ? 24.604 -3.815 18.531 1.00 50.53 295 ASP A CA 1
ATOM 2426 C C . ASP A 1 295 ? 24.180 -4.733 17.379 1.00 50.53 295 ASP A C 1
ATOM 2428 O O . ASP A 1 295 ? 23.146 -5.405 17.416 1.00 50.53 295 ASP A O 1
ATOM 2432 N N . GLN A 1 296 ? 25.033 -4.787 16.357 1.00 47.34 296 GLN A N 1
ATOM 2433 C CA . GLN A 1 296 ? 25.015 -5.843 15.356 1.00 47.34 296 GLN A CA 1
ATOM 2434 C C . GLN A 1 296 ? 25.438 -7.155 16.024 1.00 47.34 296 GLN A C 1
ATOM 2436 O O . GLN A 1 296 ? 26.623 -7.420 16.223 1.00 47.34 296 GLN A O 1
ATOM 2441 N N . VAL A 1 297 ? 24.464 -8.006 16.343 1.00 52.91 297 VAL A N 1
ATOM 2442 C CA . VAL A 1 297 ? 24.713 -9.425 16.606 1.00 52.91 297 VAL A CA 1
ATOM 2443 C C . VAL A 1 297 ? 25.018 -10.089 15.265 1.00 52.91 297 VAL A C 1
ATOM 2445 O O . VAL A 1 297 ? 24.127 -10.418 14.483 1.00 52.91 297 VAL A O 1
ATOM 2448 N N . VAL A 1 298 ? 26.308 -10.257 14.987 1.00 53.44 298 VAL A N 1
ATOM 2449 C CA . VAL A 1 298 ? 26.815 -11.091 13.896 1.00 53.44 298 VAL A CA 1
ATOM 2450 C C . VAL A 1 298 ? 26.495 -12.548 14.235 1.00 53.44 298 VAL A C 1
ATOM 2452 O O . VAL A 1 298 ? 27.162 -13.175 15.055 1.00 53.44 298 VAL A O 1
ATOM 2455 N N . ILE A 1 299 ? 25.458 -13.096 13.604 1.00 50.44 299 ILE A N 1
ATOM 2456 C CA . ILE A 1 299 ? 25.178 -14.533 13.614 1.00 50.44 299 ILE A CA 1
ATOM 2457 C C . ILE A 1 299 ? 26.189 -15.195 12.671 1.00 50.44 299 ILE A C 1
ATOM 2459 O O . ILE A 1 299 ? 26.023 -15.189 11.452 1.00 50.44 299 ILE A O 1
ATOM 2463 N N . THR A 1 300 ? 27.257 -15.766 13.225 1.00 52.81 300 THR A N 1
ATOM 2464 C CA . THR A 1 300 ? 28.131 -16.681 12.486 1.00 52.81 300 THR A CA 1
ATOM 2465 C C . THR A 1 300 ? 27.436 -18.038 12.367 1.00 52.81 300 THR A C 1
ATOM 2467 O O . THR A 1 300 ? 27.279 -18.792 13.326 1.00 52.81 300 THR A O 1
ATOM 2470 N N . SER A 1 301 ? 26.983 -18.362 11.158 1.00 51.38 301 SER A N 1
ATOM 2471 C CA . SER A 1 301 ? 26.452 -19.677 10.813 1.00 51.38 301 SER A CA 1
ATOM 2472 C C . SER A 1 301 ? 27.591 -20.702 10.745 1.00 51.38 301 SER A C 1
ATOM 2474 O O . SER A 1 301 ? 28.310 -20.838 9.756 1.00 51.38 301 SER A O 1
ATOM 2476 N N . GLY A 1 302 ? 27.767 -21.454 11.833 1.00 47.72 302 GLY A N 1
ATOM 2477 C CA . GLY A 1 302 ? 28.647 -22.618 11.878 1.00 47.72 302 GLY A CA 1
ATOM 2478 C C . GLY A 1 302 ? 28.112 -23.758 11.008 1.00 47.72 302 GLY A C 1
ATOM 2479 O O . GLY A 1 302 ? 27.202 -24.484 11.407 1.00 47.72 302 GLY A O 1
ATOM 2480 N N . ARG A 1 303 ? 28.705 -23.961 9.825 1.00 54.84 303 ARG A N 1
ATOM 2481 C CA . ARG A 1 303 ? 28.544 -25.189 9.029 1.00 54.84 303 ARG A CA 1
ATOM 2482 C C . ARG A 1 303 ? 29.223 -26.361 9.750 1.00 54.84 303 ARG A C 1
ATOM 2484 O O . ARG A 1 303 ? 30.445 -26.486 9.722 1.00 54.84 303 ARG A O 1
ATOM 2491 N N . LYS A 1 304 ? 28.437 -27.254 10.358 1.00 61.16 304 LYS A N 1
ATOM 2492 C CA . LYS A 1 304 ? 28.892 -28.599 10.749 1.00 61.16 304 LYS A CA 1
ATOM 2493 C C . LYS A 1 304 ? 28.838 -29.527 9.535 1.00 61.16 304 LYS A C 1
ATOM 2495 O O . LYS A 1 304 ? 27.767 -29.942 9.103 1.00 61.16 304 LYS A O 1
ATOM 2500 N N . SER A 1 305 ? 30.008 -29.870 9.009 1.00 56.69 305 SER A N 1
ATOM 2501 C CA . SER A 1 305 ? 30.191 -30.931 8.019 1.00 56.69 305 SER A CA 1
ATOM 2502 C C . SER A 1 305 ? 30.074 -32.297 8.700 1.00 56.69 305 SER A C 1
ATOM 2504 O O . SER A 1 305 ? 30.966 -32.706 9.440 1.00 56.69 305 SER A O 1
ATOM 2506 N N . ILE A 1 306 ? 28.981 -33.016 8.446 1.00 60.00 306 ILE A N 1
ATOM 2507 C CA . ILE A 1 306 ? 28.837 -34.430 8.812 1.00 60.00 306 ILE A CA 1
ATOM 2508 C C . ILE A 1 306 ? 29.530 -35.257 7.722 1.00 60.00 306 ILE A C 1
ATOM 2510 O O . ILE A 1 306 ? 29.003 -35.412 6.620 1.00 60.00 306 ILE A O 1
ATOM 2514 N N . LYS A 1 307 ? 30.724 -35.788 8.013 1.00 58.88 307 LYS A N 1
ATOM 2515 C CA . LYS A 1 307 ? 31.318 -36.873 7.219 1.00 58.88 307 LYS A CA 1
ATOM 2516 C C . LYS A 1 307 ? 30.592 -38.172 7.567 1.00 58.88 307 LYS A C 1
ATOM 2518 O O . LYS A 1 307 ? 30.672 -38.651 8.694 1.00 58.88 307 LYS A O 1
ATOM 2523 N N . LYS A 1 308 ? 29.878 -38.719 6.583 1.00 59.28 308 LYS A N 1
ATOM 2524 C CA . LYS A 1 308 ? 29.331 -40.078 6.603 1.00 59.28 308 LYS A CA 1
ATOM 2525 C C . LYS A 1 308 ? 30.493 -41.077 6.623 1.00 59.28 308 LYS A C 1
ATOM 2527 O O . LYS A 1 308 ? 31.356 -41.020 5.752 1.00 59.28 308 LYS A O 1
ATOM 2532 N N . GLY A 1 309 ? 30.505 -41.967 7.611 1.00 60.31 309 GLY A N 1
ATOM 2533 C CA . GLY A 1 309 ? 31.311 -43.182 7.577 1.00 60.31 309 GLY A CA 1
ATOM 2534 C C . GLY A 1 309 ? 30.650 -44.198 6.649 1.00 60.31 309 GLY A C 1
ATOM 2535 O O . GLY A 1 309 ? 29.471 -44.507 6.821 1.00 60.31 309 GLY A O 1
ATOM 2536 N N . CYS A 1 310 ? 31.398 -44.679 5.660 1.00 53.69 310 CYS A N 1
ATOM 2537 C CA . CYS A 1 310 ? 31.052 -45.891 4.927 1.00 53.69 310 CYS A CA 1
ATOM 2538 C C . CYS A 1 310 ? 31.395 -47.108 5.795 1.00 53.69 310 CYS A C 1
ATOM 2540 O O . CYS A 1 310 ? 32.439 -47.123 6.449 1.00 53.69 310 CYS A O 1
ATOM 2542 N N . LYS A 1 311 ? 30.483 -48.082 5.803 1.00 58.66 311 LYS A N 1
ATOM 2543 C CA . LYS A 1 311 ? 30.769 -49.474 6.161 1.00 58.66 311 LYS A CA 1
ATOM 2544 C C . LYS A 1 311 ? 31.479 -50.160 5.003 1.00 58.66 311 LYS A C 1
ATOM 2546 O O . LYS A 1 311 ? 31.211 -49.742 3.852 1.00 58.66 311 LYS A O 1
#

Radius of gyration: 68.27 Å; Cα contacts (8 Å, |Δi|>4): 22; chains: 1; bounding box: 132×114×174 Å

Foldseek 3Di:
DDPPDDPVVVLVVLLVVLLVLVVVVCVVVVHDDDPCVNVVSVPDDSVVSVVVSVVSVVVVVVVVVCVCVDPVVVVVVVVVVVVVVVVVVVVVVVVVVVVVVVVVVVVVVVVVVVVVVVVVVVVVVVVVVVVVVVVVVVVPDPPPVVVVVVVVVVVVVVVVVVVVVVVVVVVVVVVVVVVVVVVVVVVVVVVVVVVVVVVVVVVVVDPDDDDDDDDDDPPPPPVVVVVVVPPPPPPPDPDPDDDDDDDDPPPDDDPDDDDDPPPDPDDDDDDDDDDDDDDDDDDDDDDDDDDDDDDPPPPDDDDDDDDDDDD